Protein 3IS3 (pdb70)

Radius of gyration: 17.63 Å; Cα contacts (8 Å, |Δi|>4): 554; chains: 1; bounding box: 53×37×38 Å

Nearest P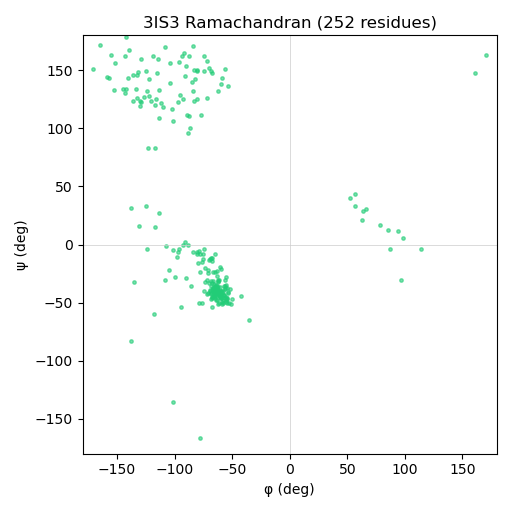DB structures (foldseek):
  3itd-assembly1_A  TM=9.989E-01  e=2.522E-56  Curvularia lunata
  4fj0-assembly2_D  TM=9.963E-01  e=4.352E-53  Curvularia lunata
  7yb2-assembly1_A-2  TM=9.869E-01  e=1.201E-48  Cercospora sp. JNU001
  8hfj-assembly1_C  TM=9.781E-01  e=2.365E-48  Cercospora sp. JNU001
  1g0o-assembly1_C  TM=9.715E-01  e=3.385E-37  Pyricularia grisea

InterPro domains:
  IPR002347 Short-chain dehydrogenase/reductase SDR [PF13561] (28-269)
  IPR002347 Short-chain dehydrogenase/reductase SDR [PR00080] (95-106)
  IPR002347 Short-chain dehydrogenase/reductase SDR [PR00080] (146-154)
  IPR002347 Short-chain dehydrogenase/reductase SDR [PR00080] (167-186)
  IPR002347 Short-chain dehydrogenase/reductase SDR [PR00081] (20-37)
  IPR002347 Short-chain dehydrogenase/reductase SDR [PR00081] (95-106)
  IPR002347 Short-chain dehydrogenase/reductase SDR [PR00081] (140-156)
  IPR002347 Short-chain dehydrogenase/reductase SDR [PR00081] (167-186)
  IPR002347 Short-chain dehydrogenase/reductase SDR [PR00081] (188-205)
  IPR002347 Short-chain dehydrogenase/reductase SDR [PR00081] (233-253)
  IPR020904 Short-chain dehydrogenase/reductase, conserved site [PS00061] (154-182)
  IPR036291 NAD(P)-binding domain superfamily [SSF51735] (17-268)
  IPR057326 Ketoreductase domain [SM00822] (19-204)

Secondary structure (DSSP, 8-state):
--TT--TT-EEEES-TTSHHHHHHHHHHHHTT-EEEEEESS-HHHHHHHHHHHHHTT--EEEEE--TTSHHHHHHHHHHHHHHHS---EEE----------GGG--HHHHHHHHIIIIIIHHHHHHHHHHHPPTT-EEEEE--TTTTT---TT-HHHHHHHHHHHHHHHHHHHHHGGGT-EEEEEEE-SB-STTHHHHGGGGSTTGGGS-HHHHHHHHHHHSTT-S-B-HHHHHHHHHHHTSGGGTT--S-EEEESTT--

B-factor: mean 24.85, std 8.03, range [9.09, 57.17]

Foldseek 3Di:
DDFQAQAPAAEEFEQCLFFQRLLLQLLNLLSHYEYAQEYEDDPVSSVVSQVSSVVSPHHYDYDYADLLDLVRLLVSLVVSCVVPVAHFYYEYPKFDFDFAAPVPDDPVNLCVGLSILAVSLLSNLVSCLVGHAQQGEYEYEAACLLPNAPFHRRVSNNVSRVNVLQSQLVSLVVSCVSLYFYEYEHEDFADTPCCLVCLLRRDVNSVVDHSVVSLQVLQVLAVVSGGHYSNQVSVVVSCCRGPNNSVVGSYYHYRRNHND

CATH classification: 3.40.50.720

Organism: Cochliobolus lunatus (NCBI:txid5503)

Solvent-accessible surface area: 12314 Å² total; per-residue (Å²): 172,102,96,28,72,4,79,62,95,3,0,0,0,0,17,0,44,120,26,37,1,24,19,0,0,8,22,0,2,104,33,13,0,92,0,0,0,1,10,76,118,45,69,160,58,0,78,127,13,5,66,89,0,113,93,82,72,16,64,5,51,21,18,111,3,54,9,84,84,24,88,58,0,44,129,2,0,70,89,0,43,87,94,28,57,62,0,13,3,0,0,0,24,9,20,20,50,8,49,25,76,137,161,94,47,71,142,132,47,92,86,95,0,45,27,21,0,11,125,1,0,65,43,0,4,71,1,0,64,140,42,5,45,117,37,3,14,1,2,0,17,1,10,19,7,22,141,70,82,104,15,106,121,2,65,17,28,22,37,0,4,18,29,0,10,54,49,0,124,85,27,8,135,92,7,28,101,37,134,1,6,0,1,0,1,2,13,12,46,20,9,30,135,74,19,66,114,30,5,50,67,59,42,115,120,4,112,89,78,65,32,119,80,29,43,114,71,31,12,117,60,8,95,124,117,114,14,24,110,21,67,39,2,0,77,36,0,3,96,0,6,2,147,79,0,82,241,42,46,5,118,50,47,46,35,25,42,47,45,106

Structure (mmCIF, N/CA/C/O backbone):
data_3IS3
#
_entry.id   3IS3
#
_cell.length_a   67.914
_cell.length_b   67.914
_cell.length_c   268.347
_cell.angle_alpha   90.00
_cell.angle_beta   90.00
_cell.angle_gamma   90.00
#
_symmetry.space_group_name_H-M   'I 41 2 2'
#
loop_
_entity.id
_entity.type
_entity.pdbx_description
1 polymer '17beta-hydroxysteroid dehydrogenase'
2 non-polymer 'CHLORIDE ION'
3 non-polymer DI(HYDROXYETHYL)ETHER
4 non-polymer GLYCEROL
5 water water
#
loop_
_atom_site.group_PDB
_atom_site.id
_atom_site.type_symbol
_atom_site.label_atom_id
_atom_site.label_alt_id
_atom_site.label_comp_id
_atom_site.label_asym_id
_atom_site.label_entity_id
_atom_site.label_seq_id
_atom_site.pdbx_PDB_ins_code
_atom_site.Cartn_x
_atom_site.Cartn_y
_atom_site.Cartn_z
_atom_site.occupancy
_atom_site.B_iso_or_equiv
_atom_site.auth_seq_id
_atom_site.auth_comp_id
_atom_site.auth_asym_id
_atom_site.auth_atom_id
_atom_site.pdbx_PDB_model_num
ATOM 1 N N A TYR A 1 11 ? -33.371 19.479 2.962 0.50 34.97 11 TYR A N 1
ATOM 2 N N B TYR A 1 11 ? -28.685 23.311 -4.764 0.50 40.27 11 TYR A N 1
ATOM 3 C CA A TYR A 1 11 ? -31.953 19.022 3.088 0.50 33.26 11 TYR A CA 1
ATOM 4 C CA B TYR A 1 11 ? -27.982 22.196 -4.052 0.50 38.00 11 TYR A CA 1
ATOM 5 C C A TYR A 1 11 ? -31.012 19.779 2.148 0.50 33.38 11 TYR A C 1
ATOM 6 C C B TYR A 1 11 ? -26.689 22.648 -3.389 0.50 37.50 11 TYR A C 1
ATOM 7 O O A TYR A 1 11 ? -31.248 19.843 0.937 0.50 34.01 11 TYR A O 1
ATOM 8 O O B TYR A 1 11 ? -25.751 23.094 -4.051 0.50 37.79 11 TYR A O 1
ATOM 25 N N A ILE A 1 12 ? -29.937 20.337 2.707 0.50 32.98 12 ILE A N 1
ATOM 26 N N B ILE A 1 12 ? -26.634 22.519 -2.071 0.50 36.02 12 ILE A N 1
ATOM 27 C CA A ILE A 1 12 ? -28.889 20.951 1.893 0.50 33.38 12 ILE A CA 1
ATOM 28 C CA B ILE A 1 12 ? -25.405 22.790 -1.345 0.50 35.37 12 ILE A CA 1
ATOM 29 C C A ILE A 1 12 ? -27.674 20.030 1.778 0.50 32.18 12 ILE A C 1
ATOM 30 C C B ILE A 1 12 ? -24.903 21.494 -0.728 0.50 33.38 12 ILE A C 1
ATOM 31 O O A ILE A 1 12 ? -27.041 19.673 2.780 0.50 31.62 12 ILE A O 1
ATOM 32 O O B ILE A 1 12 ? -25.544 20.957 0.178 0.50 33.00 12 ILE A O 1
ATOM 41 N N A PRO A 1 13 ? -27.323 19.639 0.546 0.50 32.48 13 PRO A N 1
ATOM 42 N N B PRO A 1 13 ? -23.756 20.975 -1.212 0.50 32.19 13 PRO A N 1
ATOM 43 C CA A PRO A 1 13 ? -26.231 18.674 0.390 0.50 31.85 13 PRO A CA 1
ATOM 44 C CA B PRO A 1 13 ? -23.372 19.662 -0.730 0.50 31.67 13 PRO A CA 1
ATOM 45 C C A PRO A 1 13 ? -24.897 19.171 0.971 0.50 31.07 13 PRO A C 1
ATOM 46 C C B PRO A 1 13 ? -22.871 19.716 0.700 0.50 31.39 13 PRO A C 1
ATOM 47 O O A PRO A 1 13 ? -24.554 20.346 0.825 0.50 31.43 13 PRO A O 1
ATOM 48 O O B PRO A 1 13 ? -22.374 20.748 1.162 0.50 32.28 13 PRO A O 1
ATOM 55 N N A GLY A 1 14 ? -24.166 18.282 1.640 0.50 29.72 14 GLY A N 1
ATOM 56 N N B GLY A 1 14 ? -23.053 18.604 1.398 0.50 30.93 14 GLY A N 1
ATOM 57 C CA A GLY A 1 14 ? -22.838 18.606 2.192 0.50 29.19 14 GLY A CA 1
ATOM 58 C CA B GLY A 1 14 ? -22.390 18.354 2.652 0.50 30.01 14 GLY A CA 1
ATOM 59 C C A GLY A 1 14 ? -22.871 19.142 3.614 0.50 29.10 14 GLY A C 1
ATOM 60 C C B GLY A 1 14 ? -22.835 19.059 3.916 0.50 29.53 14 GLY A C 1
ATOM 61 O O A GLY A 1 14 ? -21.860 19.143 4.334 0.50 29.01 14 GLY A O 1
ATOM 62 O O B GLY A 1 14 ? -22.041 19.099 4.873 0.50 29.49 14 GLY A O 1
ATOM 63 N N . ARG A 1 15 ? -24.057 19.594 3.980 1.00 30.67 15 ARG A N 1
ATOM 64 C CA . ARG A 1 15 ? -24.405 20.198 5.270 1.00 29.87 15 ARG A CA 1
ATOM 65 C C . ARG A 1 15 ? -24.719 19.145 6.318 1.00 29.14 15 ARG A C 1
ATOM 66 O O . ARG A 1 15 ? -24.927 17.961 6.008 1.00 28.52 15 ARG A O 1
ATOM 74 N N . LEU A 1 16 ? -24.649 19.567 7.571 1.00 27.74 16 LEU A N 1
ATOM 75 C CA . LEU A 1 16 ? -24.834 18.659 8.692 1.00 26.47 16 LEU A CA 1
ATOM 76 C C . LEU A 1 16 ? -25.935 19.207 9.576 1.00 27.29 16 LEU A C 1
ATOM 77 O O . LEU A 1 16 ? -25.908 19.025 10.791 1.00 26.77 16 LEU A O 1
ATOM 82 N N . ASP A 1 17 ? -26.921 19.868 8.976 1.00 28.00 17 ASP A N 1
ATOM 83 C CA . ASP A 1 17 ? -28.026 20.401 9.752 1.00 29.68 17 ASP A CA 1
ATOM 84 C C . ASP A 1 17 ? -28.788 19.285 10.431 1.00 29.24 17 ASP A C 1
ATOM 85 O O . ASP A 1 17 ? -29.072 18.231 9.829 1.00 29.92 17 ASP A O 1
ATOM 90 N N . GLY A 1 18 ? -29.041 19.479 11.715 1.00 29.87 18 GLY A N 1
ATOM 91 C CA . GLY A 1 18 ? -29.782 18.505 12.484 1.00 30.18 18 GLY A CA 1
ATOM 92 C C . GLY A 1 18 ? -28.880 17.438 13.059 1.00 29.40 18 GLY A C 1
ATOM 93 O O . GLY A 1 18 ? -29.347 16.591 13.820 1.00 31.35 18 GLY A O 1
ATOM 94 N N . LYS A 1 19 ? -27.590 17.485 12.733 1.00 27.57 19 LYS A N 1
ATOM 95 C CA . LYS A 1 19 ? -26.642 16.485 13.254 1.00 25.28 19 LYS A CA 1
ATOM 96 C C . LYS A 1 19 ? -25.905 16.980 14.497 1.00 25.04 19 LYS A C 1
ATOM 97 O O . LYS A 1 19 ? -25.816 18.186 14.747 1.00 25.51 19 LYS A O 1
ATOM 103 N N . VAL A 1 20 ? -25.410 16.033 15.281 1.00 23.26 20 VAL A N 1
ATOM 104 C CA . VAL A 1 20 ? -24.630 16.348 16.486 1.00 22.99 20 VAL A CA 1
ATOM 105 C C . VAL A 1 20 ? -23.276 15.684 16.341 1.00 21.86 20 VAL A C 1
ATOM 106 O O . VAL A 1 20 ? -23.194 14.475 16.032 1.00 21.78 20 VAL A O 1
ATOM 110 N N . ALA A 1 21 ? -22.205 16.468 16.514 1.00 21.43 21 ALA A N 1
ATOM 111 C CA . ALA A 1 21 ? -20.839 15.963 16.356 1.00 21.22 21 ALA A CA 1
ATOM 112 C C . ALA A 1 21 ? -20.031 16.161 17.622 1.00 20.70 21 ALA A C 1
ATOM 113 O O . ALA A 1 21 ? -20.183 17.168 18.313 1.00 22.68 21 ALA A O 1
ATOM 115 N N . LEU A 1 22 ? -19.183 15.180 17.912 1.00 20.20 22 LEU A N 1
ATOM 116 C CA . LEU A 1 22 ? -18.234 15.292 19.017 1.00 20.59 22 LEU A CA 1
ATOM 117 C C . LEU A 1 22 ? -16.832 15.337 18.404 1.00 20.08 22 LEU A C 1
ATOM 118 O O . LEU A 1 22 ? -16.494 14.502 17.542 1.00 20.33 22 LEU A O 1
ATOM 123 N N . VAL A 1 23 ? -16.011 16.282 18.851 1.00 19.78 23 VAL A N 1
ATOM 124 C CA . VAL A 1 23 ? -14.665 16.422 18.291 1.00 19.96 23 VAL A CA 1
ATOM 125 C C . VAL A 1 23 ? -13.657 16.470 19.442 1.00 20.20 23 VAL A C 1
ATOM 126 O O . VAL A 1 23 ? -13.748 17.312 20.330 1.00 20.10 23 VAL A O 1
ATOM 130 N N . THR A 1 24 ? -12.696 15.557 19.439 1.00 19.75 24 THR A N 1
ATOM 131 C CA . THR A 1 24 ? -11.671 15.554 20.494 1.00 19.83 24 THR A CA 1
ATOM 132 C C . THR A 1 24 ? -10.473 16.388 20.036 1.00 21.07 24 THR A C 1
ATOM 133 O O . THR A 1 24 ? -10.317 16.696 18.834 1.00 21.09 24 THR A O 1
ATOM 137 N N . GLY A 1 25 ? -9.607 16.743 20.980 1.00 20.13 25 GLY A N 1
ATOM 138 C CA . GLY A 1 25 ? -8.404 17.505 20.620 1.00 20.92 25 GLY A CA 1
ATOM 139 C C . GLY A 1 25 ? -8.721 18.890 20.115 1.00 22.41 25 GLY A C 1
ATOM 140 O O . GLY A 1 25 ? -7.919 19.487 19.379 1.00 22.73 25 GLY A O 1
ATOM 141 N N . SER A 1 26 ? -9.822 19.474 20.613 1.00 22.72 26 SER A N 1
ATOM 142 C CA . SER A 1 26 ? -10.275 20.795 20.173 1.00 25.75 26 SER A CA 1
ATOM 143 C C . SER A 1 26 ? -9.445 21.973 20.703 1.00 27.23 26 SER A C 1
ATOM 144 O O . SER A 1 26 ? -9.687 23.105 20.287 1.00 29.68 26 SER A O 1
ATOM 147 N N . GLY A 1 27 ? -8.461 21.697 21.564 1.00 28.35 27 GLY A N 1
ATOM 148 C CA . GLY A 1 27 ? -7.544 22.728 22.118 1.00 30.81 27 GLY A CA 1
ATOM 149 C C . GLY A 1 27 ? -6.233 22.937 21.348 1.00 32.14 27 GLY A C 1
ATOM 150 O O . GLY A 1 27 ? -5.407 23.780 21.718 1.00 33.29 27 GLY A O 1
ATOM 151 N N . ARG A 1 28 ? -6.039 22.181 20.270 1.00 32.50 28 ARG A N 1
ATOM 152 C CA . ARG A 1 28 ? -4.916 22.429 19.352 1.00 33.41 28 ARG A CA 1
ATOM 153 C C . ARG A 1 28 ? -5.491 22.766 17.977 1.00 32.62 28 ARG A C 1
ATOM 154 O O . ARG A 1 28 ? -6.658 22.498 17.714 1.00 30.34 28 ARG A O 1
ATOM 162 N N . GLY A 1 29 ? -4.649 23.376 17.140 1.00 32.22 29 GLY A N 1
ATOM 163 C CA . GLY A 1 29 ? -4.966 23.801 15.797 1.00 30.60 29 GLY A CA 1
ATOM 164 C C . GLY A 1 29 ? -5.919 22.941 14.978 1.00 27.02 29 GLY A C 1
ATOM 165 O O . GLY A 1 29 ? -6.976 23.429 14.614 1.00 27.27 29 GLY A O 1
ATOM 166 N N . ILE A 1 30 ? -5.551 21.712 14.649 1.00 25.70 30 ILE A N 1
ATOM 167 C CA . ILE A 1 30 ? -6.411 20.903 13.756 1.00 23.94 30 ILE A CA 1
ATOM 168 C C . ILE A 1 30 ? -7.780 20.628 14.370 1.00 22.27 30 ILE A C 1
ATOM 169 O O . ILE A 1 30 ? -8.806 20.881 13.738 1.00 22.22 30 ILE A O 1
ATOM 174 N N . GLY A 1 31 ? -7.804 20.136 15.606 1.00 21.49 31 GLY A N 1
ATOM 175 C CA . GLY A 1 31 ? -9.094 19.826 16.244 1.00 20.81 31 GLY A CA 1
ATOM 176 C C . GLY A 1 31 ? -9.983 21.059 16.355 1.00 21.05 31 GLY A C 1
ATOM 177 O O . GLY A 1 31 ? -11.184 20.980 16.090 1.00 21.81 31 GLY A O 1
ATOM 178 N N . ALA A 1 32 ? -9.407 22.203 16.728 1.00 21.12 32 ALA A N 1
ATOM 179 C CA . ALA A 1 32 ? -10.190 23.421 16.825 1.00 21.78 32 ALA A CA 1
ATOM 180 C C . ALA A 1 32 ? -10.839 23.762 15.466 1.00 22.41 32 ALA A C 1
ATOM 181 O O . ALA A 1 32 ? -12.021 24.101 15.391 1.00 22.78 32 ALA A O 1
ATOM 183 N N . ALA A 1 33 ? -10.047 23.680 14.393 1.00 22.20 33 ALA A N 1
ATOM 184 C CA . ALA A 1 33 ? -10.552 23.957 13.049 1.00 23.10 33 ALA A CA 1
ATOM 185 C C . ALA A 1 33 ? -11.653 22.957 12.627 1.00 21.70 33 ALA A C 1
ATOM 186 O O . ALA A 1 33 ? -12.645 23.344 12.012 1.00 21.72 33 ALA A O 1
ATOM 188 N N . VAL A 1 34 ? -11.501 21.691 12.987 1.00 20.94 34 VAL A N 1
ATOM 189 C CA . VAL A 1 34 ? -12.514 20.671 12.685 1.00 20.50 34 VAL A CA 1
ATOM 190 C C . VAL A 1 34 ? -13.811 20.986 13.428 1.00 21.58 34 VAL A C 1
ATOM 191 O O . VAL A 1 34 ? -14.879 20.982 12.831 1.00 21.78 34 VAL A O 1
ATOM 195 N N . ALA A 1 35 ? -13.708 21.315 14.722 1.00 22.15 35 ALA A N 1
ATOM 196 C CA . ALA A 1 35 ? -14.902 21.673 15.511 1.00 22.28 35 ALA A CA 1
ATOM 197 C C . ALA A 1 35 ? -15.663 22.853 14.939 1.00 23.27 35 ALA A C 1
ATOM 198 O O . ALA A 1 35 ? -16.889 22.788 14.779 1.00 23.17 35 ALA A O 1
ATOM 200 N N . VAL A 1 36 ? -14.952 23.941 14.648 1.00 22.84 36 VAL A N 1
ATOM 201 C CA . VAL A 1 36 ? -15.578 25.119 14.078 1.00 24.07 36 VAL A CA 1
ATOM 202 C C . VAL A 1 36 ? -16.206 24.778 12.724 1.00 24.13 36 VAL A C 1
ATOM 203 O O . VAL A 1 36 ? -17.332 25.183 12.422 1.00 24.76 36 VAL A O 1
ATOM 207 N N . HIS A 1 37 ? -15.484 24.018 11.913 1.00 24.02 37 HIS A N 1
ATOM 208 C CA . HIS A 1 37 ? -15.985 23.718 10.566 1.00 23.91 37 HIS A CA 1
ATOM 209 C C . HIS A 1 37 ? -17.263 22.866 10.610 1.00 22.18 37 HIS A C 1
ATOM 210 O O . HIS A 1 37 ? -18.190 23.118 9.836 1.00 22.95 37 HIS A O 1
ATOM 217 N N . LEU A 1 38 ? -17.323 21.885 11.504 1.00 21.54 38 LEU A N 1
ATOM 218 C CA . LEU A 1 38 ? -18.552 21.087 11.609 1.00 22.15 38 LEU A CA 1
ATOM 219 C C . LEU A 1 38 ? -19.712 21.960 12.076 1.00 22.78 38 LEU A C 1
ATOM 220 O O . LEU A 1 38 ? -20.856 21.815 11.597 1.00 23.37 38 LEU A O 1
ATOM 225 N N . GLY A 1 39 ? -19.440 22.908 12.977 1.00 22.46 39 GLY A N 1
ATOM 226 C CA . GLY A 1 39 ? -20.455 23.909 13.345 1.00 23.67 39 GLY A CA 1
ATOM 227 C C . GLY A 1 39 ? -20.910 24.750 12.161 1.00 24.51 39 GLY A C 1
ATOM 228 O O . GLY A 1 39 ? -22.111 25.028 12.002 1.00 26.24 39 GLY A O 1
ATOM 229 N N . ARG A 1 40 ? -19.952 25.173 11.336 1.00 24.79 40 ARG A N 1
ATOM 230 C CA . ARG A 1 40 ? -20.247 26.029 10.188 1.00 26.67 40 ARG A CA 1
ATOM 231 C C . ARG A 1 40 ? -21.150 25.266 9.214 1.00 26.63 40 ARG A C 1
ATOM 232 O O . ARG A 1 40 ? -22.028 25.866 8.576 1.00 27.80 40 ARG A O 1
ATOM 240 N N . LEU A 1 41 ? -20.921 23.956 9.117 1.00 25.96 41 LEU A N 1
ATOM 241 C CA . LEU A 1 41 ? -21.725 23.067 8.270 1.00 25.84 41 LEU A CA 1
ATOM 242 C C . LEU A 1 41 ? -23.088 22.749 8.857 1.00 26.99 41 LEU A C 1
ATOM 243 O O . LEU A 1 41 ? -23.903 22.105 8.199 1.00 28.38 41 LEU A O 1
ATOM 248 N N . GLY A 1 42 ? -23.336 23.157 10.096 1.00 26.65 42 GLY A N 1
ATOM 249 C CA . GLY A 1 42 ? -24.659 23.030 10.677 1.00 27.15 42 GLY A CA 1
ATOM 250 C C . GLY A 1 42 ? -24.800 22.071 11.835 1.00 25.35 42 GLY A C 1
ATOM 251 O O . GLY A 1 42 ? -25.884 21.976 12.413 1.00 27.74 42 GLY A O 1
ATOM 252 N N . ALA A 1 43 ? -23.734 21.365 12.186 1.00 23.65 43 ALA A N 1
ATOM 253 C CA . ALA A 1 43 ? -23.806 20.473 13.319 1.00 23.02 43 ALA A CA 1
ATOM 254 C C . ALA A 1 43 ? -23.795 21.225 14.652 1.00 24.34 43 ALA A C 1
ATOM 255 O O . ALA A 1 43 ? -23.210 22.319 14.753 1.00 25.52 43 ALA A O 1
ATOM 257 N N . LYS A 1 44 ? -24.462 20.663 15.657 1.00 24.24 44 LYS A N 1
ATOM 258 C CA . LYS A 1 44 ? -24.209 21.068 17.046 1.00 24.88 44 LYS A CA 1
ATOM 259 C C . LYS A 1 44 ? -22.972 20.281 17.474 1.00 23.55 44 LYS A C 1
ATOM 260 O O . LYS A 1 44 ? -22.791 19.136 17.076 1.00 24.03 44 LYS A O 1
ATOM 266 N N . VAL A 1 45 ? -22.094 20.910 18.255 1.00 22.71 45 VAL A N 1
ATOM 267 C CA . VAL A 1 45 ? -20.765 20.359 18.488 1.00 22.04 45 VAL A CA 1
ATOM 268 C C . VAL A 1 45 ? -20.438 20.218 19.978 1.00 21.71 45 VAL A C 1
ATOM 269 O O . VAL A 1 45 ? -20.513 21.178 20.725 1.00 23.23 45 VAL A O 1
ATOM 273 N N . VAL A 1 46 ? -20.035 19.018 20.374 1.00 21.61 46 VAL A N 1
ATOM 274 C CA . VAL A 1 46 ? -19.352 18.797 21.648 1.00 21.94 46 VAL A CA 1
ATOM 275 C C . VAL A 1 46 ? -17.858 19.015 21.417 1.00 21.62 46 VAL A C 1
ATOM 276 O O . VAL A 1 46 ? -17.194 18.237 20.712 1.00 21.53 46 VAL A O 1
ATOM 280 N N . VAL A 1 47 ? -17.356 20.098 21.993 1.00 22.32 47 VAL A N 1
ATOM 281 C CA . VAL A 1 47 ? -15.961 20.487 21.868 1.00 21.85 47 VAL A CA 1
ATOM 282 C C . VAL A 1 47 ? -15.239 19.784 22.998 1.00 21.11 47 VAL A C 1
ATOM 283 O O . VAL A 1 47 ? -15.280 20.248 24.158 1.00 22.31 47 VAL A O 1
ATOM 287 N N . ASN A 1 48 ? -14.654 18.622 22.680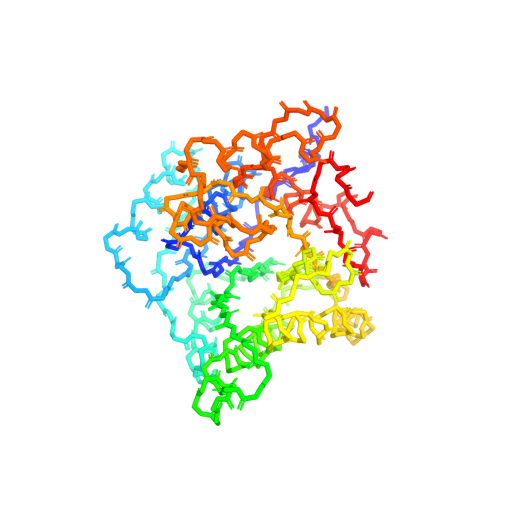 1.00 20.21 48 ASN A N 1
ATOM 288 C CA . ASN A 1 48 ? -13.888 17.922 23.688 1.00 20.34 48 ASN A CA 1
ATOM 289 C C . ASN A 1 48 ? -12.424 18.367 23.612 1.00 21.01 48 ASN A C 1
ATOM 290 O O . ASN A 1 48 ? -11.891 18.625 22.533 1.00 21.13 48 ASN A O 1
ATOM 295 N N . TYR A 1 49 ? -11.778 18.441 24.766 1.00 21.00 49 TYR A N 1
ATOM 296 C CA . TYR A 1 49 ? -10.423 18.996 24.869 1.00 20.61 49 TYR A CA 1
ATOM 297 C C . TYR A 1 49 ? -9.755 18.401 26.096 1.00 21.17 49 TYR A C 1
ATOM 298 O O . TYR A 1 49 ? -10.414 17.864 26.994 1.00 21.82 49 TYR A O 1
ATOM 307 N N . ALA A 1 50 ? -8.436 18.516 26.136 1.00 21.86 50 ALA A N 1
ATOM 308 C CA . ALA A 1 50 ? -7.613 17.876 27.154 1.00 22.14 50 ALA A CA 1
ATOM 309 C C . ALA A 1 50 ? -7.177 18.780 28.296 1.00 23.02 50 ALA A C 1
ATOM 310 O O . ALA A 1 50 ? -6.929 18.304 29.404 1.00 23.67 50 ALA A O 1
ATOM 312 N N . ASN A 1 51 ? -7.050 20.089 28.050 1.00 23.05 51 ASN A N 1
ATOM 313 C CA . ASN A 1 51 ? -6.349 20.945 28.991 1.00 25.72 51 ASN A CA 1
ATOM 314 C C . ASN A 1 51 ? -7.040 22.288 29.238 1.00 26.17 51 ASN A C 1
ATOM 315 O O . ASN A 1 51 ? -7.767 22.433 30.230 1.00 26.20 51 ASN A O 1
ATOM 320 N N . SER A 1 52 ? -6.832 23.295 28.376 1.00 25.47 52 SER A N 1
ATOM 321 C CA . SER A 1 52 ? -7.318 24.628 28.674 1.00 26.94 52 SER A CA 1
ATOM 322 C C . SER A 1 52 ? -8.803 24.812 28.465 1.00 25.84 52 SER A C 1
ATOM 323 O O . SER A 1 52 ? -9.278 24.783 27.335 1.00 26.21 52 SER A O 1
ATOM 326 N N . THR A 1 53 ? -9.527 25.003 29.554 1.00 26.06 53 THR A N 1
ATOM 327 C CA . THR A 1 53 ? -10.958 25.303 29.482 1.00 25.80 53 THR A CA 1
ATOM 328 C C . THR A 1 53 ? -11.239 26.659 28.787 1.00 27.48 53 THR A C 1
ATOM 329 O O . THR A 1 53 ? -12.144 26.729 27.941 1.00 28.22 53 THR A O 1
ATOM 333 N N . LYS A 1 54 ? -10.477 27.703 29.120 1.00 29.17 54 LYS A N 1
ATOM 334 C CA . LYS A 1 54 ? -10.629 28.985 28.425 1.00 30.18 54 LYS A CA 1
ATOM 335 C C . LYS A 1 54 ? -10.482 28.849 26.900 1.00 30.38 54 LYS A C 1
ATOM 336 O O . LYS A 1 54 ? -11.289 29.403 26.147 1.00 30.87 54 LYS A O 1
ATOM 342 N N . ASP A 1 55 ? -9.472 28.109 26.450 1.00 29.42 55 ASP A N 1
ATOM 343 C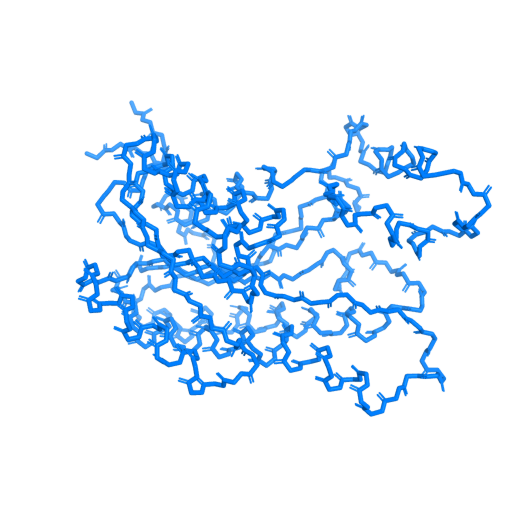 CA . ASP A 1 55 ? -9.301 27.860 25.013 1.00 28.80 55 ASP A CA 1
ATOM 344 C C . ASP A 1 55 ? -10.476 27.146 24.403 1.00 28.36 55 ASP A C 1
ATOM 345 O O . ASP A 1 55 ? -10.934 27.518 23.303 1.00 28.58 55 ASP A O 1
ATOM 350 N N . ALA A 1 56 ? -10.957 26.102 25.075 1.00 26.27 56 ALA A N 1
ATOM 351 C CA . ALA A 1 56 ? -12.095 25.356 24.536 1.00 25.10 56 ALA A CA 1
ATOM 352 C C . ALA A 1 56 ? -13.351 26.203 24.458 1.00 26.15 56 ALA A C 1
ATOM 353 O O . ALA A 1 56 ? -14.148 26.050 23.530 1.00 26.11 56 ALA A O 1
ATOM 355 N N . GLU A 1 57 ? -13.534 27.101 25.419 1.00 27.31 57 GLU A N 1
ATOM 356 C CA . GLU A 1 57 ? -14.712 27.933 25.416 1.00 27.93 57 GLU A CA 1
ATOM 357 C C . GLU A 1 57 ? -14.645 28.977 24.281 1.00 29.13 57 GLU A C 1
ATOM 358 O O . GLU A 1 57 ? -15.682 29.471 23.829 1.00 28.71 57 GLU A O 1
ATOM 364 N N . LYS A 1 58 ? -13.435 29.326 23.839 1.00 28.92 58 LYS A N 1
ATOM 365 C CA . LYS A 1 58 ? -13.282 30.232 22.684 1.00 31.17 58 LYS A CA 1
ATOM 366 C C . LYS A 1 58 ? -13.797 29.503 21.435 1.00 28.41 58 LYS A C 1
ATOM 367 O O . LYS A 1 58 ? -14.441 30.132 20.587 1.00 29.15 58 LYS A O 1
ATOM 373 N N . VAL A 1 59 ? -13.544 28.200 21.338 1.00 26.49 59 VAL A N 1
ATOM 374 C CA . VAL A 1 59 ? -14.025 27.416 20.207 1.00 25.68 59 VAL A CA 1
ATOM 375 C C . VAL A 1 59 ? -15.563 27.340 20.275 1.00 25.90 59 VAL A C 1
ATOM 376 O O . VAL A 1 59 ? -16.243 27.552 19.271 1.00 25.57 59 VAL A O 1
ATOM 380 N N . VAL A 1 60 ? -16.111 27.067 21.459 1.00 26.14 60 VAL A N 1
ATOM 381 C CA . VAL A 1 60 ? -17.569 27.062 21.657 1.00 26.59 60 VAL A CA 1
ATOM 382 C C . VAL A 1 60 ? -18.168 28.375 21.203 1.00 28.23 60 VAL A C 1
ATOM 383 O O . VAL A 1 60 ? -19.192 28.407 20.513 1.00 28.19 60 VAL A O 1
ATOM 387 N N . SER A 1 61 ? -17.549 29.477 21.619 1.00 29.12 61 SER A N 1
ATOM 388 C CA . SER A 1 61 ? -18.064 30.803 21.311 1.00 31.59 61 SER A CA 1
ATOM 389 C C . SER A 1 61 ? -18.055 31.043 19.808 1.00 31.40 61 SER A C 1
ATOM 390 O O . SER A 1 61 ? -18.984 31.654 19.267 1.00 33.02 61 SER A O 1
ATOM 393 N N . GLU A 1 62 ? -17.026 30.546 19.140 1.00 31.05 62 GLU A N 1
ATOM 394 C CA . GLU A 1 62 ? -16.905 30.749 17.706 1.00 32.26 62 GLU A CA 1
ATOM 395 C C . GLU A 1 62 ? -18.015 29.995 16.960 1.00 31.13 62 GLU A C 1
ATOM 396 O O . GLU A 1 62 ? -18.616 30.525 16.008 1.00 32.01 62 GLU A O 1
ATOM 402 N N . ILE A 1 63 ? -18.323 28.793 17.430 1.00 28.67 63 ILE A N 1
ATOM 403 C CA . ILE A 1 63 ? -19.387 27.976 16.839 1.00 27.84 63 ILE A CA 1
ATOM 404 C C . ILE A 1 63 ? -20.744 28.645 17.076 1.00 29.54 63 ILE A C 1
ATOM 405 O O . ILE A 1 63 ? -21.574 28.727 16.163 1.00 30.05 63 ILE A O 1
ATOM 410 N N . LYS A 1 64 ? -20.972 29.171 18.279 1.00 28.90 64 LYS A N 1
ATOM 411 C CA . LYS A 1 64 ? -22.230 29.859 18.543 1.00 30.76 64 LYS A CA 1
ATOM 412 C C . LYS A 1 64 ? -22.375 31.078 17.655 1.00 31.85 64 LYS A C 1
ATOM 413 O O . LYS A 1 64 ? -23.477 31.368 17.150 1.00 32.83 64 LYS A O 1
ATOM 419 N N . ALA A 1 65 ? -21.273 31.795 17.456 1.00 33.40 65 ALA A N 1
ATOM 420 C CA . ALA A 1 65 ? -21.297 33.024 16.658 1.00 35.94 65 ALA A CA 1
ATOM 421 C C . ALA A 1 65 ? -21.689 32.732 15.212 1.00 36.82 65 ALA A C 1
ATOM 422 O O . ALA A 1 65 ? -22.278 33.605 14.548 1.00 38.61 65 ALA A O 1
ATOM 424 N N . LEU A 1 66 ? -21.401 31.516 14.767 1.00 36.65 66 LEU A N 1
ATOM 425 C CA . LEU A 1 66 ? -21.738 31.022 13.440 1.00 37.61 66 LEU A CA 1
ATOM 426 C C . LEU A 1 66 ? -23.194 30.570 13.337 1.00 38.09 66 LEU A C 1
ATOM 427 O O . LEU A 1 66 ? -23.639 30.216 12.245 1.00 39.51 66 LEU A O 1
ATOM 432 N N . GLY A 1 67 ? -23.922 30.552 14.450 1.00 37.19 67 GLY A N 1
ATOM 433 C CA . GLY A 1 67 ? -25.310 30.118 14.447 1.00 37.14 67 GLY A CA 1
ATOM 434 C C . GLY A 1 67 ? -25.617 28.688 14.863 1.00 36.39 67 GLY A C 1
ATOM 435 O O . GLY A 1 67 ? -26.777 28.277 14.768 1.00 36.67 67 GLY A O 1
ATOM 436 N N . SER A 1 68 ? -24.602 27.944 15.322 1.00 33.32 68 SER A N 1
ATOM 437 C CA . SER A 1 68 ? -24.746 26.545 15.791 1.00 33.97 68 SER A CA 1
ATOM 438 C C . SER A 1 68 ? -24.437 26.366 17.274 1.00 33.90 68 SER A C 1
ATOM 439 O O . SER A 1 68 ? -23.530 27.026 17.820 1.00 35.83 68 SER A O 1
ATOM 442 N N . ASP A 1 69 ? -25.122 25.433 17.927 1.00 31.56 69 ASP A N 1
ATOM 443 C CA . ASP A 1 69 ? -24.917 25.264 19.361 1.00 30.57 69 ASP A CA 1
ATOM 444 C C . ASP A 1 69 ? -23.657 24.435 19.634 1.00 27.92 69 ASP A C 1
ATOM 445 O O . ASP A 1 69 ? -23.272 23.563 18.834 1.00 26.47 69 ASP A O 1
ATOM 450 N N . ALA A 1 70 ? -22.995 24.703 20.762 1.00 27.26 70 ALA A N 1
ATOM 451 C CA . ALA A 1 70 ? -21.824 23.921 21.150 1.00 25.44 70 ALA A CA 1
ATOM 452 C C . ALA A 1 70 ? -21.694 23.913 22.667 1.00 25.69 70 ALA A C 1
ATOM 453 O O . ALA A 1 70 ? -22.168 24.824 23.350 1.00 26.73 70 ALA A O 1
ATOM 455 N N . ILE A 1 71 ? -21.022 22.887 23.165 1.00 25.50 71 ILE A N 1
ATOM 456 C CA . ILE A 1 71 ? -20.670 22.801 24.585 1.00 25.85 71 ILE A CA 1
ATOM 457 C C . ILE A 1 71 ? -19.259 22.231 24.714 1.00 24.71 71 ILE A C 1
ATOM 458 O O . ILE A 1 71 ? -18.859 21.353 23.950 1.00 24.15 71 ILE A O 1
ATOM 463 N N . ALA A 1 72 ? -18.501 22.731 25.683 1.00 25.94 72 ALA A N 1
ATOM 464 C CA . ALA A 1 72 ? -17.191 22.182 25.985 1.00 25.23 72 ALA A CA 1
ATOM 465 C C . ALA A 1 72 ? -17.307 21.115 27.072 1.00 24.57 72 ALA A C 1
ATOM 466 O O . ALA A 1 72 ? -17.853 21.369 28.168 1.00 26.08 72 ALA A O 1
ATOM 468 N N . ILE A 1 73 ? -16.797 19.934 26.772 1.00 23.43 73 ILE A N 1
ATOM 469 C CA . ILE A 1 73 ? -16.730 18.848 27.759 1.00 23.87 73 ILE A CA 1
ATOM 470 C C . ILE A 1 73 ? -15.320 18.286 27.759 1.00 21.69 73 ILE A C 1
ATOM 471 O O . ILE A 1 73 ? -14.850 17.802 26.739 1.00 21.72 73 ILE A O 1
ATOM 476 N N . LYS A 1 74 ? -14.654 18.372 28.904 1.00 23.17 74 LYS A N 1
ATOM 477 C CA . LYS A 1 74 ? -13.277 17.945 29.034 1.00 22.08 74 LYS A CA 1
ATOM 478 C C . LYS A 1 74 ? -13.181 16.420 29.205 1.00 23.26 74 LYS A C 1
ATOM 479 O O . LYS A 1 74 ? -14.082 15.775 29.785 1.00 25.30 74 LYS A O 1
ATOM 485 N N . ALA A 1 75 ? -12.082 15.844 28.730 1.00 21.69 75 ALA A N 1
ATOM 486 C CA . ALA A 1 75 ? -11.774 14.447 29.084 1.00 21.54 75 ALA A CA 1
ATOM 487 C C . ALA A 1 75 ? -10.311 14.168 28.907 1.00 21.51 75 ALA A C 1
ATOM 488 O O . ALA A 1 75 ? -9.687 14.685 27.965 1.00 22.17 75 ALA A O 1
ATOM 490 N N . ASP A 1 76 ? -9.766 13.339 29.805 1.00 21.09 76 ASP A N 1
ATOM 491 C CA . ASP A 1 76 ? -8.452 12.726 29.626 1.00 20.97 76 ASP A CA 1
ATOM 492 C C . ASP A 1 76 ? -8.680 11.454 28.821 1.00 20.46 76 ASP A C 1
ATOM 493 O O . ASP A 1 76 ? -9.117 10.427 29.367 1.00 20.23 76 ASP A O 1
ATOM 498 N N . ILE A 1 77 ? -8.400 11.546 27.525 1.00 19.88 77 ILE A N 1
ATOM 499 C CA . ILE A 1 77 ? -8.659 10.439 26.586 1.00 21.00 77 ILE A CA 1
ATOM 500 C C . ILE A 1 77 ? -7.753 9.211 26.853 1.00 20.45 77 ILE A C 1
ATOM 501 O O . ILE A 1 77 ? -8.031 8.078 26.404 1.00 21.53 77 ILE A O 1
ATOM 506 N N . ARG A 1 78 ? -6.694 9.390 27.648 1.00 20.72 78 ARG A N 1
ATOM 507 C CA . ARG A 1 78 ? -5.958 8.229 28.153 1.00 20.43 78 ARG A CA 1
ATOM 508 C C . ARG A 1 78 ? -6.737 7.363 29.125 1.00 21.21 78 ARG A C 1
ATOM 509 O O . ARG A 1 78 ? -6.378 6.205 29.326 1.00 22.73 78 ARG A O 1
ATOM 517 N N . GLN A 1 79 ? -7.751 7.925 29.787 1.00 19.84 79 GLN A N 1
ATOM 518 C CA . GLN A 1 79 ? -8.526 7.192 30.772 1.00 19.78 79 GLN A CA 1
ATOM 519 C C . GLN A 1 79 ? -9.844 6.755 30.152 1.00 19.89 79 GLN A C 1
ATOM 520 O O . GLN A 1 79 ? -10.763 7.568 29.927 1.00 20.37 79 GLN A O 1
ATOM 526 N N . VAL A 1 80 ? -9.951 5.460 29.852 1.00 19.56 80 VAL A N 1
ATOM 527 C CA . VAL A 1 80 ? -11.180 4.955 29.214 1.00 20.17 80 VAL A CA 1
ATOM 528 C C . VAL A 1 80 ? -12.481 5.316 29.975 1.00 20.85 80 VAL A C 1
ATOM 529 O O . VAL A 1 80 ? -13.462 5.681 29.343 1.00 21.45 80 VAL A O 1
ATOM 533 N N . PRO A 1 81 ? -12.507 5.249 31.332 1.00 21.37 81 PRO A N 1
ATOM 534 C CA . PRO A 1 81 ? -13.729 5.691 32.043 1.00 21.49 81 PRO A CA 1
ATOM 535 C C . PRO A 1 81 ? -14.140 7.138 31.718 1.00 21.00 81 PRO A C 1
ATOM 536 O O . PRO A 1 81 ? -15.351 7.485 31.758 1.00 21.47 81 PRO A O 1
ATOM 540 N N . GLU A 1 82 ? -13.156 7.990 31.427 1.00 20.81 82 GLU A N 1
ATOM 541 C CA . GLU A 1 82 ? -13.458 9.369 31.022 1.00 20.81 82 GLU A CA 1
ATOM 542 C C . GLU A 1 82 ? -14.004 9.468 29.606 1.00 20.09 82 GLU A C 1
ATOM 543 O O . GLU A 1 82 ? -14.847 10.340 29.340 1.00 21.10 82 GLU A O 1
ATOM 549 N N . ILE A 1 83 ? -13.568 8.568 28.709 1.00 19.66 83 ILE A N 1
ATOM 550 C CA . ILE A 1 83 ? -14.153 8.523 27.371 1.00 19.40 83 ILE A CA 1
ATOM 551 C C . ILE A 1 83 ? -15.624 8.088 27.474 1.00 19.93 83 ILE A C 1
ATOM 552 O O . ILE A 1 83 ? -16.505 8.708 26.865 1.00 20.37 83 ILE A O 1
ATOM 557 N N . VAL A 1 84 ? -15.888 7.063 28.288 1.00 20.24 84 VAL A N 1
ATOM 558 C CA . VAL A 1 84 ? -17.270 6.641 28.550 1.00 20.50 84 VAL A CA 1
ATOM 559 C C . VAL A 1 84 ? -18.125 7.819 29.047 1.00 21.58 84 VAL A C 1
ATOM 560 O O . VAL A 1 84 ? -19.226 8.093 28.528 1.00 22.50 84 VAL A O 1
ATOM 564 N N . LYS A 1 85 ? -17.632 8.530 30.061 1.00 21.68 85 LYS A N 1
ATOM 565 C CA . LYS A 1 85 ? -18.395 9.660 30.595 1.00 22.64 85 LYS A CA 1
ATOM 566 C C . LYS A 1 85 ? -18.594 10.794 29.585 1.00 21.69 85 LYS A C 1
ATOM 567 O O . LYS A 1 85 ? -19.676 11.393 29.524 1.00 22.38 85 LYS A O 1
ATOM 573 N N . LEU A 1 86 ? -17.559 11.093 28.808 1.00 21.55 86 LEU A N 1
ATOM 574 C CA . LEU A 1 86 ? -17.652 12.105 27.755 1.00 21.30 86 LEU A CA 1
ATOM 575 C C . LEU A 1 86 ? -18.796 11.786 26.796 1.00 21.66 86 LEU A C 1
ATOM 576 O O . LEU A 1 86 ? -19.619 12.653 26.498 1.00 22.18 86 LEU A O 1
ATOM 581 N N . PHE A 1 87 ? -18.845 10.548 26.321 1.00 21.23 87 PHE A N 1
ATOM 582 C CA . PHE A 1 87 ? -19.901 10.188 25.390 1.00 20.83 87 PHE A CA 1
ATOM 583 C C . PHE A 1 87 ? -21.280 10.142 26.024 1.00 21.66 87 PHE A C 1
ATOM 584 O O . PHE A 1 87 ? -22.244 10.605 25.421 1.00 22.52 87 PHE A O 1
ATOM 592 N N . ASP A 1 88 ? -21.379 9.630 27.251 1.00 21.64 88 ASP A N 1
ATOM 593 C CA . ASP A 1 88 ? -22.647 9.683 27.985 1.00 23.02 88 ASP A CA 1
ATOM 594 C C . ASP A 1 88 ? -23.154 11.119 28.113 1.00 24.05 88 ASP A C 1
ATOM 595 O O . ASP A 1 88 ? -24.357 11.404 27.951 1.00 24.97 88 ASP A O 1
ATOM 600 N N . GLN A 1 89 ? -22.255 12.025 28.484 1.00 23.82 89 GLN A N 1
ATOM 601 C CA . GLN A 1 89 ? -22.626 13.427 28.690 1.00 25.11 89 GLN A CA 1
ATOM 602 C C . GLN A 1 89 ? -23.001 14.132 27.391 1.00 24.70 89 GLN A C 1
ATOM 603 O O . GLN A 1 89 ? -23.919 14.965 27.381 1.00 24.91 89 GLN A O 1
ATOM 609 N N . ALA A 1 90 ? -22.318 13.786 26.305 1.00 24.06 90 ALA A N 1
ATOM 610 C CA . ALA A 1 90 ? -22.652 14.319 24.992 1.00 23.45 90 ALA A CA 1
ATOM 611 C C . ALA A 1 90 ? -24.088 13.977 24.616 1.00 24.69 90 ALA A C 1
ATOM 612 O O . ALA A 1 90 ? -24.856 14.857 24.229 1.00 25.08 90 ALA A O 1
ATOM 614 N N . VAL A 1 91 ? -24.435 12.695 24.738 1.00 24.84 91 VAL A N 1
ATOM 615 C CA . VAL A 1 91 ? -25.791 12.219 24.416 1.00 25.26 91 VAL A CA 1
ATOM 616 C C . VAL A 1 91 ? -26.831 12.809 25.381 1.00 26.96 91 VAL A C 1
ATOM 617 O O . VAL A 1 91 ? -27.950 13.190 24.971 1.00 28.29 91 VAL A O 1
ATOM 621 N N . ALA A 1 92 ? -26.476 12.925 26.659 1.00 26.97 92 ALA A N 1
ATOM 622 C CA . ALA A 1 92 ? -27.427 13.510 27.610 1.00 27.89 92 ALA A CA 1
ATOM 623 C C . ALA A 1 92 ? -27.715 14.981 27.313 1.00 28.55 92 ALA A C 1
ATOM 624 O O . ALA A 1 92 ? -28.855 15.435 27.507 1.00 31.01 92 ALA A O 1
ATOM 626 N N . HIS A 1 93 ? -26.707 15.708 26.822 1.00 28.17 93 HIS A N 1
ATOM 627 C CA . HIS A 1 93 ? -26.870 17.146 26.598 1.00 27.82 93 HIS A CA 1
ATOM 628 C C . HIS A 1 93 ? -27.640 17.440 25.309 1.00 27.84 93 HIS A C 1
ATOM 629 O O . HIS A 1 93 ? -28.594 18.222 25.318 1.00 29.07 93 HIS A O 1
ATOM 636 N N . PHE A 1 94 ? -27.206 16.819 24.202 1.00 26.55 94 PHE A N 1
ATOM 637 C CA . PHE A 1 94 ? -27.836 17.088 22.899 1.00 27.31 94 PHE A CA 1
ATOM 638 C C . PHE A 1 94 ? -28.902 16.086 22.468 1.00 28.32 94 PHE A C 1
ATOM 639 O O . PHE A 1 94 ? -29.556 16.313 21.450 1.00 30.30 94 PHE A O 1
ATOM 647 N N . GLY A 1 95 ? -29.083 15.003 23.226 1.00 27.87 95 GLY A N 1
ATOM 648 C CA . GLY A 1 95 ? -30.135 14.012 22.947 1.00 28.51 95 GLY A CA 1
ATOM 649 C C . GLY A 1 95 ? -29.663 12.799 22.150 1.00 28.05 95 GLY A C 1
ATOM 650 O O . GLY A 1 95 ? -30.188 11.698 22.296 1.00 27.69 95 GLY A O 1
ATOM 651 N N . HIS A 1 96 ? -28.667 13.005 21.293 1.00 25.89 96 HIS A N 1
ATOM 652 C CA . HIS A 1 96 ? -28.131 11.953 20.438 1.00 25.86 96 HIS A CA 1
ATOM 653 C C . HIS A 1 96 ? -26.789 12.431 19.894 1.00 24.34 96 HIS A C 1
ATOM 654 O O . HIS A 1 96 ? -26.421 13.600 20.063 1.00 24.93 96 HIS A O 1
ATOM 661 N N . LEU A 1 97 ? -26.073 11.526 19.238 1.00 23.99 97 LEU A N 1
ATOM 662 C CA . LEU A 1 97 ? -24.785 11.834 18.655 1.00 22.99 97 LEU A CA 1
ATOM 663 C C . LEU A 1 97 ? -24.668 11.081 17.347 1.00 22.91 97 LEU A C 1
ATOM 664 O O . LEU A 1 97 ? -24.928 9.866 17.301 1.00 22.72 97 LEU A O 1
ATOM 669 N N . ASP A 1 98 ? -24.286 11.802 16.295 1.00 22.10 98 ASP A N 1
ATOM 670 C CA . ASP A 1 98 ? -24.176 11.230 14.941 1.00 21.43 98 ASP A CA 1
ATOM 671 C C . ASP A 1 98 ? -22.748 11.052 14.459 1.00 20.93 98 ASP A C 1
ATOM 672 O O . ASP A 1 98 ? -22.473 10.156 13.667 1.00 20.96 98 ASP A O 1
ATOM 677 N N . ILE A 1 99 ? -21.862 11.930 14.920 1.00 19.72 99 ILE A N 1
ATOM 678 C CA . ILE A 1 99 ? -20.501 12.047 14.380 1.00 19.28 99 ILE A CA 1
ATOM 679 C C . ILE A 1 99 ? -19.499 12.109 15.517 1.00 19.20 99 ILE A C 1
ATOM 680 O O . ILE A 1 99 ? -19.700 12.831 16.476 1.00 19.42 99 ILE A O 1
ATOM 685 N N . ALA A 1 100 ? -18.427 11.341 15.422 1.00 18.95 100 ALA A N 1
ATOM 686 C CA . ALA A 1 100 ? -17.299 11.450 16.374 1.00 18.22 100 ALA A CA 1
ATOM 687 C C . ALA A 1 100 ? -15.992 11.558 15.592 1.00 18.32 100 ALA A C 1
ATOM 688 O O . ALA A 1 100 ? -15.698 10.728 14.736 1.00 17.89 100 ALA A O 1
ATOM 690 N N . VAL A 1 101 ? -15.246 12.631 15.852 1.00 17.96 101 VAL A N 1
ATOM 691 C CA . VAL A 1 101 ? -13.938 12.843 15.223 1.00 17.85 101 VAL A CA 1
ATOM 692 C C . VAL A 1 101 ? -12.900 12.933 16.317 1.00 18.85 101 VAL A C 1
ATOM 693 O O . VAL A 1 101 ? -13.000 13.775 17.196 1.00 19.03 101 VAL A O 1
ATOM 697 N N . SER A 1 102 ? -11.890 12.067 16.247 1.00 17.92 102 SER A N 1
ATOM 698 C CA . SER A 1 102 ? -10.732 12.159 17.134 1.00 18.19 102 SER A CA 1
ATOM 699 C C . SER A 1 102 ? -9.594 12.872 16.479 1.00 17.97 102 SER A C 1
ATOM 700 O O . SER A 1 102 ? -9.157 12.451 15.396 1.00 17.87 102 SER A O 1
ATOM 703 N N . ASN A 1 103 ? -9.132 13.955 17.124 1.00 18.25 103 ASN A N 1
ATOM 704 C CA . ASN A 1 103 ? -7.853 14.616 16.792 1.00 19.02 103 ASN A CA 1
ATOM 705 C C . ASN A 1 103 ? -6.872 14.451 17.944 1.00 20.22 103 ASN A C 1
ATOM 706 O O . ASN A 1 103 ? -5.978 15.271 18.131 1.00 22.75 103 ASN A O 1
ATOM 711 N N . SER A 1 104 ? -7.027 13.384 18.717 1.00 18.84 104 SER A N 1
ATOM 712 C CA . SER A 1 104 ? -6.220 13.193 19.910 1.00 20.66 104 SER A CA 1
ATOM 713 C C . SER A 1 104 ? -4.879 12.561 19.549 1.00 19.25 104 SER A C 1
ATOM 714 O O . SER A 1 104 ? -4.838 11.543 18.824 1.00 21.02 104 SER A O 1
ATOM 717 N N . GLY A 1 105 ? -3.786 13.127 20.072 1.00 18.88 105 GLY A N 1
ATOM 718 C CA . GLY A 1 105 ? -2.464 12.538 19.877 1.00 19.37 105 GLY A CA 1
ATOM 719 C C . GLY A 1 105 ? -1.377 13.465 20.351 1.00 19.43 105 GLY A C 1
ATOM 720 O O . GLY A 1 105 ? -1.572 14.668 20.559 1.00 21.08 105 GLY A O 1
ATOM 721 N N . VAL A 1 106 ? -0.207 12.857 20.526 1.00 18.10 106 VAL A N 1
ATOM 722 C CA . VAL A 1 106 ? 1.020 13.551 20.835 1.00 18.85 106 VAL A CA 1
ATOM 723 C C . VAL A 1 106 ? 2.129 13.050 19.927 1.00 19.01 106 VAL A C 1
ATOM 724 O O . VAL A 1 106 ? 2.183 11.863 19.590 1.00 18.71 106 VAL A O 1
ATOM 728 N N . VAL A 1 107 ? 3.033 13.940 19.557 1.00 18.06 107 VAL A N 1
ATOM 729 C CA . VAL A 1 107 ? 4.214 13.566 18.797 1.00 19.92 107 VAL A CA 1
ATOM 730 C C . VAL A 1 107 ? 5.368 13.149 19.721 1.00 19.72 107 VAL A C 1
ATOM 731 O O . VAL A 1 107 ? 5.397 13.456 20.930 1.00 21.04 107 VAL A O 1
ATOM 735 N N . SER A 1 108 ? 6.333 12.450 19.140 1.00 19.30 108 SER A N 1
ATOM 736 C CA . SER A 1 108 ? 7.503 11.948 19.853 1.00 19.41 108 SER A CA 1
ATOM 737 C C . SER A 1 108 ? 8.613 11.720 18.850 1.00 19.20 108 SER A C 1
ATOM 738 O O . SER A 1 108 ? 8.349 11.282 17.725 1.00 19.39 108 SER A O 1
ATOM 741 N N . PHE A 1 109 ? 9.833 11.997 19.275 1.00 19.95 109 PHE A 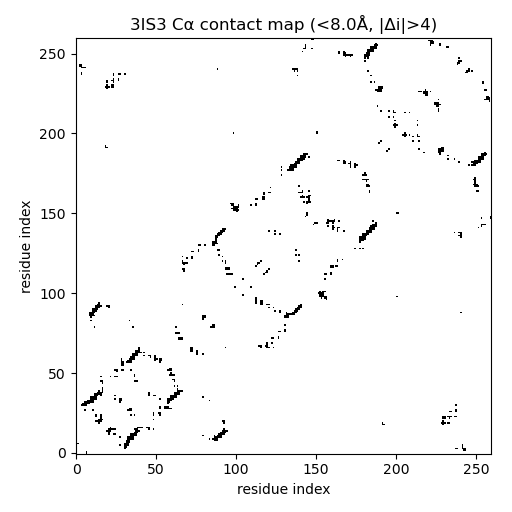N 1
ATOM 742 C CA . PHE A 1 109 ? 11.022 11.764 18.464 1.00 20.70 109 PHE A CA 1
ATOM 743 C C . PHE A 1 109 ? 12.114 11.136 19.277 1.00 22.07 109 PHE A C 1
ATOM 744 O O . PHE A 1 109 ? 12.341 11.529 20.444 1.00 24.68 109 PHE A O 1
ATOM 752 N N . GLY A 1 110 ? 12.880 10.273 18.622 1.00 21.49 110 GLY A N 1
ATOM 753 C CA . GLY A 1 110 ? 14.087 9.727 19.218 1.00 20.72 110 GLY A CA 1
ATOM 754 C C . GLY A 1 110 ? 14.491 8.456 18.492 1.00 19.46 110 GLY A C 1
ATOM 755 O O . GLY A 1 110 ? 13.619 7.724 18.004 1.00 20.16 110 GLY A O 1
ATOM 756 N N . HIS A 1 111 ? 15.799 8.231 18.424 1.00 21.63 111 HIS A N 1
ATOM 757 C CA . HIS A 1 111 ? 16.313 6.975 17.893 1.00 20.58 111 HIS A CA 1
ATOM 758 C C . HIS A 1 111 ? 15.774 5.812 18.735 1.00 20.31 111 HIS A C 1
ATOM 759 O O . HIS A 1 111 ? 15.665 5.910 19.965 1.00 20.56 111 HIS A O 1
ATOM 766 N N . LEU A 1 112 ? 15.482 4.710 18.054 1.00 19.74 112 LEU A N 1
ATOM 767 C CA . LEU A 1 112 ? 15.033 3.458 18.707 1.00 19.47 112 LEU A CA 1
ATOM 768 C C . LEU A 1 112 ? 15.834 3.139 19.972 1.00 20.76 112 LEU A C 1
ATOM 769 O O . LEU A 1 112 ? 15.257 2.787 21.002 1.00 19.70 112 LEU A O 1
ATOM 774 N N . LYS A 1 113 ? 17.145 3.287 19.876 1.00 20.03 113 LYS A N 1
ATOM 775 C CA . LYS A 1 113 ? 18.090 2.900 20.960 1.00 21.66 113 LYS A CA 1
ATOM 776 C C . LYS A 1 113 ? 17.760 3.577 22.290 1.00 22.80 113 LYS A C 1
ATOM 777 O O . LYS A 1 113 ? 18.105 3.028 23.340 1.00 24.29 113 LYS A O 1
ATOM 783 N N . ASP A 1 114 ? 17.139 4.753 22.216 1.00 22.40 114 ASP A N 1
ATOM 784 C CA . ASP A 1 114 ? 16.914 5.600 23.392 1.00 23.95 114 ASP A CA 1
ATOM 785 C C . ASP A 1 114 ? 15.469 5.645 23.854 1.00 22.09 114 ASP A C 1
ATOM 786 O O . ASP A 1 114 ? 15.166 6.339 24.841 1.00 22.43 114 ASP A O 1
ATOM 791 N N . VAL A 1 115 ? 14.565 4.951 23.164 1.00 20.47 115 VAL A N 1
ATOM 792 C CA . VAL A 1 115 ? 13.154 4.999 23.531 1.00 19.34 115 VAL A CA 1
ATOM 793 C C . VAL A 1 115 ? 12.916 4.231 24.817 1.00 20.25 115 VAL A C 1
ATOM 794 O O . VAL A 1 115 ? 13.347 3.095 24.934 1.00 21.69 115 VAL A O 1
ATOM 798 N N . THR A 1 116 ? 12.294 4.894 25.792 1.00 20.28 116 THR A N 1
ATOM 799 C CA . THR A 1 116 ? 12.047 4.287 27.106 1.00 20.81 116 THR A CA 1
ATOM 800 C C . THR A 1 116 ? 10.659 3.644 27.149 1.00 19.92 116 THR A C 1
ATOM 801 O O . THR A 1 116 ? 9.764 3.966 26.358 1.00 19.94 116 THR A O 1
ATOM 805 N N . GLU A 1 117 ? 10.470 2.757 28.140 1.00 21.04 117 GLU A N 1
ATOM 806 C CA . GLU A 1 117 ? 9.117 2.276 28.474 1.00 20.72 117 GLU A CA 1
ATOM 807 C C . GLU A 1 117 ? 8.135 3.416 28.665 1.00 19.75 117 GLU A C 1
ATOM 808 O O . GLU A 1 117 ? 7.028 3.357 28.151 1.00 19.37 117 GLU A O 1
ATOM 814 N N . GLU A 1 118 ? 8.547 4.431 29.425 1.00 21.30 118 GLU A N 1
ATOM 815 C CA . GLU A 1 118 ? 7.653 5.537 29.735 1.00 21.32 118 GLU A CA 1
ATOM 816 C C . GLU A 1 118 ? 7.243 6.289 28.487 1.00 20.23 118 GLU A C 1
ATOM 817 O O . GLU A 1 118 ? 6.100 6.675 28.349 1.00 20.52 118 GLU A O 1
ATOM 823 N N . GLU A 1 119 ? 8.184 6.491 27.559 1.00 20.00 119 GLU A N 1
ATOM 824 C CA . GLU A 1 119 ? 7.859 7.238 26.352 1.00 18.72 119 GLU A CA 1
ATOM 825 C C . GLU A 1 119 ? 6.944 6.406 25.449 1.00 17.51 119 GLU A C 1
ATOM 826 O O . GLU A 1 119 ? 5.980 6.908 24.900 1.00 17.32 119 GLU A O 1
ATOM 832 N N . PHE A 1 120 ? 7.225 5.107 25.321 1.00 17.51 120 PHE A N 1
ATOM 833 C CA . PHE A 1 120 ? 6.346 4.242 24.558 1.00 17.39 120 PHE A CA 1
ATOM 834 C C . PHE A 1 120 ? 4.901 4.379 25.064 1.00 16.92 120 PHE A C 1
ATOM 835 O O . PHE A 1 120 ? 3.941 4.573 24.287 1.00 17.39 120 PHE A O 1
ATOM 843 N N . ASP A 1 121 ? 4.758 4.249 26.392 1.00 17.58 121 ASP A N 1
ATOM 844 C CA . ASP A 1 121 ? 3.410 4.279 26.994 1.00 17.78 121 ASP A CA 1
ATOM 845 C C . ASP A 1 121 ? 2.737 5.638 26.865 1.00 18.10 121 ASP A C 1
ATOM 846 O O . ASP A 1 121 ? 1.547 5.689 26.596 1.00 17.34 121 ASP A O 1
ATOM 851 N N . ARG A 1 122 ? 3.529 6.709 27.001 1.00 18.17 122 ARG A N 1
ATOM 852 C CA . ARG A 1 122 ? 3.020 8.081 26.796 1.00 18.14 122 ARG A CA 1
ATOM 853 C C . ARG A 1 122 ? 2.367 8.232 25.423 1.00 17.06 122 ARG A C 1
ATOM 854 O O . ARG A 1 122 ? 1.259 8.745 25.292 1.00 18.64 122 ARG A O 1
ATOM 862 N N . VAL A 1 123 ? 3.029 7.736 24.393 1.00 16.87 123 VAL A N 1
ATOM 863 C CA . VAL A 1 123 ? 2.545 7.866 23.029 1.00 16.72 123 VAL A CA 1
ATOM 864 C C . VAL A 1 123 ? 1.402 6.897 22.757 1.00 15.83 123 VAL A C 1
ATOM 865 O O . VAL A 1 123 ? 0.352 7.303 22.241 1.00 17.10 123 VAL A O 1
ATOM 869 N N . PHE A 1 124 ? 1.580 5.608 23.076 1.00 15.81 124 PHE A N 1
ATOM 870 C CA . PHE A 1 124 ? 0.534 4.663 22.681 1.00 16.21 124 PHE A CA 1
ATOM 871 C C . PHE A 1 124 ? -0.765 4.835 23.473 1.00 16.25 124 PHE A C 1
ATOM 872 O O . PHE A 1 124 ? -1.850 4.622 22.921 1.00 17.22 124 PHE A O 1
ATOM 880 N N . SER A 1 125 ? -0.648 5.229 24.745 1.00 16.11 125 SER A N 1
ATOM 881 C CA . SER A 1 125 ? -1.839 5.398 25.560 1.00 16.76 125 SER A CA 1
ATOM 882 C C . SER A 1 125 ? -2.835 6.369 24.981 1.00 17.61 125 SER A C 1
ATOM 883 O O . SER A 1 125 ? -4.034 6.160 25.138 1.00 17.32 125 SER A O 1
ATOM 886 N N . LEU A 1 126 ? -2.339 7.438 24.333 1.00 16.95 126 LEU A N 1
ATOM 887 C CA . LEU A 1 126 ? -3.226 8.420 23.706 1.00 17.06 126 LEU A CA 1
ATOM 888 C C . LEU A 1 126 ? -3.476 8.163 22.223 1.00 16.59 126 LEU A C 1
ATOM 889 O O . LEU A 1 126 ? -4.619 8.082 21.781 1.00 17.34 126 LEU A O 1
ATOM 894 N N . ASN A 1 127 ? -2.396 8.038 21.461 1.00 16.47 127 ASN A N 1
ATOM 895 C CA . ASN A 1 127 ? -2.493 7.979 20.000 1.00 15.36 127 ASN A CA 1
ATOM 896 C C . ASN A 1 127 ? -3.194 6.729 19.488 1.00 16.08 127 ASN A C 1
ATOM 897 O O . ASN A 1 127 ? -3.796 6.749 18.419 1.00 16.13 127 ASN A O 1
ATOM 902 N N . THR A 1 128 ? -3.042 5.637 20.221 1.00 15.89 128 THR A N 1
ATOM 903 C CA . THR A 1 128 ? -3.455 4.347 19.706 1.00 15.70 128 THR A CA 1
ATOM 904 C C . THR A 1 128 ? -4.557 3.771 20.603 1.00 17.07 128 THR A C 1
ATOM 905 O O . THR A 1 128 ? -5.682 3.572 20.142 1.00 16.51 128 THR A O 1
ATOM 909 N N . ARG A 1 129 ? -4.253 3.571 21.883 1.00 16.97 129 ARG A N 1
ATOM 910 C CA . ARG A 1 129 ? -5.252 3.074 22.836 1.00 16.51 129 ARG A CA 1
ATOM 911 C C . ARG A 1 129 ? -6.396 4.069 23.014 1.00 16.82 129 ARG A C 1
ATOM 912 O O . ARG A 1 129 ? -7.577 3.706 22.919 1.00 17.09 129 ARG A O 1
ATOM 920 N N . GLY A 1 130 ? -6.066 5.352 23.215 1.00 16.81 130 GLY A N 1
ATOM 921 C CA . GLY A 1 130 ? -7.111 6.370 23.394 1.00 16.85 130 GLY A CA 1
ATOM 922 C C . GLY A 1 130 ? -8.032 6.439 22.189 1.00 16.23 130 GLY A C 1
ATOM 923 O O . GLY A 1 130 ? -9.262 6.428 22.331 1.00 16.81 130 GLY A O 1
ATOM 924 N N . GLN A 1 131 ? -7.452 6.517 21.004 1.00 16.55 131 GLN A N 1
ATOM 925 C CA . GLN A 1 131 ? -8.274 6.561 19.796 1.00 16.14 131 GLN A CA 1
ATOM 926 C C . GLN A 1 131 ? -9.121 5.304 19.585 1.00 16.33 131 GLN A C 1
ATOM 927 O O . GLN A 1 131 ? -10.269 5.398 19.176 1.00 16.95 131 GLN A O 1
ATOM 933 N N . PHE A 1 132 ? -8.573 4.136 19.928 1.00 15.70 132 PHE A N 1
ATOM 934 C CA . PHE A 1 132 ? -9.311 2.859 19.824 1.00 15.69 132 PHE A CA 1
ATOM 935 C C . PHE A 1 132 ? -10.566 2.971 20.681 1.00 16.69 132 PHE A C 1
ATOM 936 O O . PHE A 1 132 ? -11.666 2.621 20.238 1.00 17.06 132 PHE A O 1
ATOM 944 N N . PHE A 1 133 ? -10.424 3.448 21.923 1.00 16.33 133 PHE A N 1
ATOM 945 C CA . PHE A 1 133 ? -11.588 3.506 22.796 1.00 16.78 133 PHE A CA 1
ATOM 946 C C . PHE A 1 133 ? -12.549 4.670 22.544 1.00 16.49 133 PHE A C 1
ATOM 947 O O . PHE A 1 133 ? -13.746 4.545 22.874 1.00 17.78 133 PHE A O 1
ATOM 955 N N . VAL A 1 134 ? -12.038 5.754 21.935 1.00 16.43 134 VAL A N 1
ATOM 956 C CA . VAL A 1 134 ? -12.941 6.765 21.390 1.00 17.49 134 VAL A CA 1
ATOM 957 C C . VAL A 1 134 ? -13.831 6.086 20.320 1.00 17.10 134 VAL A C 1
ATOM 958 O O . VAL A 1 134 ? -15.052 6.241 20.329 1.00 17.24 134 VAL A O 1
ATOM 962 N N . ALA A 1 135 ? -13.242 5.286 19.424 1.00 16.92 135 ALA A N 1
ATOM 963 C CA . ALA A 1 135 ? -14.049 4.574 18.442 1.00 17.32 135 ALA A CA 1
ATOM 964 C C . ALA A 1 135 ? -15.023 3.614 19.111 1.00 18.09 135 ALA A C 1
ATOM 965 O O . ALA A 1 135 ? -16.186 3.533 18.703 1.00 18.37 135 ALA A O 1
ATOM 967 N N . ARG A 1 136 ? -14.587 2.890 20.143 1.00 17.38 136 ARG A N 1
ATOM 968 C CA . ARG A 1 136 ? -15.503 1.973 20.825 1.00 18.53 136 ARG A CA 1
ATOM 969 C C . ARG A 1 136 ? -16.714 2.701 21.408 1.00 18.17 136 ARG A C 1
ATOM 970 O O . ARG A 1 136 ? -17.877 2.263 21.239 1.00 19.12 136 ARG A O 1
ATOM 978 N N . GLU A 1 137 ? -16.455 3.823 22.089 1.00 17.95 137 GLU A N 1
ATOM 979 C CA . GLU A 1 137 ? -17.561 4.531 22.721 1.00 19.70 137 GLU A CA 1
ATOM 980 C C . GLU A 1 137 ? -18.420 5.209 21.668 1.00 19.44 137 GLU A C 1
ATOM 981 O O . GLU A 1 137 ? -19.636 5.316 21.845 1.00 19.62 137 GLU A O 1
ATOM 987 N N . ALA A 1 138 ? -17.817 5.619 20.554 1.00 19.23 138 ALA A N 1
ATOM 988 C CA . ALA A 1 138 ? -18.609 6.222 19.470 1.00 19.01 138 ALA A CA 1
ATOM 989 C C . ALA A 1 138 ? -19.537 5.151 18.885 1.00 19.29 138 ALA A C 1
ATOM 990 O O . ALA A 1 138 ? -20.728 5.414 18.723 1.00 21.13 138 ALA A O 1
ATOM 992 N N . TYR A 1 139 ? -19.024 3.942 18.625 1.00 19.80 139 TYR A N 1
ATOM 993 C CA . TYR A 1 139 ? -19.885 2.875 18.135 1.00 19.78 139 TYR A CA 1
ATOM 994 C C . TYR A 1 139 ? -21.064 2.656 19.079 1.00 20.51 139 TYR A C 1
ATOM 995 O O . TYR A 1 139 ? -22.222 2.558 18.650 1.00 21.39 139 TYR A O 1
ATOM 1004 N N . ARG A 1 140 ? -20.762 2.571 20.370 1.00 20.13 140 ARG A N 1
ATOM 1005 C CA . ARG A 1 140 ? -21.778 2.284 21.382 1.00 21.68 140 ARG A CA 1
ATOM 1006 C C . ARG A 1 140 ? -22.862 3.359 21.467 1.00 22.12 140 ARG A C 1
ATOM 1007 O O . ARG A 1 140 ? -24.009 3.042 21.746 1.00 24.95 140 ARG A O 1
ATOM 1015 N N . HIS A 1 141 ? -22.514 4.620 21.205 1.00 21.63 141 HIS A N 1
ATOM 1016 C CA . HIS A 1 141 ? -23.420 5.737 21.468 1.00 21.81 141 HIS A CA 1
ATOM 1017 C C . HIS A 1 141 ? -24.048 6.306 20.218 1.00 22.42 141 HIS A C 1
ATOM 1018 O O . HIS A 1 141 ? -25.060 7.024 20.318 1.00 23.71 141 HIS A O 1
ATOM 1025 N N . LEU A 1 142 ? -23.427 6.084 19.061 1.00 21.27 142 LEU A N 1
ATOM 1026 C CA . LEU A 1 142 ? -23.875 6.733 17.835 1.00 21.53 142 LEU A CA 1
ATOM 1027 C C . LEU A 1 142 ? -25.229 6.285 17.322 1.00 23.10 142 LEU A C 1
ATOM 1028 O O . LEU A 1 142 ? -25.625 5.135 17.460 1.00 24.59 142 LEU A O 1
ATOM 1033 N N . THR A 1 143 ? -25.928 7.219 16.698 1.00 24.21 143 THR A N 1
ATOM 1034 C CA . THR A 1 143 ? -27.139 6.884 15.960 1.00 26.00 143 THR A CA 1
ATOM 1035 C C . THR A 1 143 ? -26.797 6.104 14.689 1.00 25.75 143 THR A C 1
ATOM 1036 O O . THR A 1 143 ? -25.705 6.259 14.122 1.00 26.27 143 THR A O 1
ATOM 1040 N N . GLU A 1 144 ? -27.726 5.265 14.235 1.00 26.77 144 GLU A N 1
ATOM 1041 C CA . GLU A 1 144 ? -27.563 4.539 12.966 1.00 26.95 144 GLU A CA 1
ATOM 1042 C C . GLU A 1 144 ? -27.251 5.487 11.829 1.00 25.51 144 GLU A C 1
ATOM 1043 O O . GLU A 1 144 ? -27.856 6.545 11.712 1.00 25.80 144 GLU A O 1
ATOM 1049 N N . GLY A 1 145 ? -26.287 5.101 10.987 1.00 23.87 145 GLY A N 1
ATOM 1050 C CA . GLY A 1 145 ? -25.898 5.924 9.862 1.00 24.34 145 GLY A CA 1
ATOM 1051 C C . GLY A 1 145 ? -24.864 6.984 10.198 1.00 23.18 145 GLY A C 1
ATOM 1052 O O . GLY A 1 145 ? -24.612 7.878 9.385 1.00 23.55 145 GLY A O 1
ATOM 1053 N N . GLY A 1 146 ? -24.253 6.884 11.385 1.00 21.64 146 GLY A N 1
ATOM 1054 C CA . GLY A 1 146 ? -23.275 7.880 11.842 1.00 19.98 146 GLY A CA 1
ATOM 1055 C C . GLY A 1 146 ? -21.885 7.756 11.219 1.00 19.37 146 GLY A C 1
ATOM 1056 O O . GLY A 1 146 ? -21.652 7.066 10.202 1.00 19.45 146 GLY A O 1
ATOM 1057 N N . ARG A 1 147 ? -20.952 8.467 11.846 1.00 18.27 147 ARG A N 1
ATOM 1058 C CA . ARG A 1 147 ? -19.618 8.651 11.265 1.00 18.60 147 ARG A CA 1
ATOM 1059 C C . ARG A 1 147 ? -18.589 8.684 12.373 1.00 18.88 147 ARG A C 1
ATOM 1060 O O . ARG A 1 147 ? -18.752 9.410 13.374 1.00 19.17 147 ARG A O 1
ATOM 1068 N N . ILE A 1 148 ? -17.515 7.936 12.167 1.00 17.42 148 ILE A N 1
ATOM 1069 C CA . ILE A 1 148 ? -16.322 8.001 13.016 1.00 17.48 148 ILE A CA 1
ATOM 1070 C C . ILE A 1 148 ? -15.099 8.304 12.156 1.00 17.33 148 ILE A C 1
ATOM 1071 O O . ILE A 1 148 ? -14.861 7.669 11.115 1.00 17.74 148 ILE A O 1
ATOM 1076 N N . VAL A 1 149 ? -14.308 9.267 12.599 1.00 16.90 149 VAL A N 1
ATOM 1077 C CA . VAL A 1 149 ? -13.048 9.600 11.908 1.00 16.37 149 VAL A CA 1
ATOM 1078 C C . VAL A 1 149 ? -11.962 9.697 12.966 1.00 17.23 149 VAL A C 1
ATOM 1079 O O . VAL A 1 149 ? -12.113 10.401 13.976 1.00 17.83 149 VAL A O 1
ATOM 1083 N N . LEU A 1 150 ? -10.894 8.948 12.743 1.00 16.17 150 LEU A N 1
ATOM 1084 C CA . LEU A 1 150 ? -9.707 8.984 13.619 1.00 16.57 150 LEU A CA 1
ATOM 1085 C C . LEU A 1 150 ? -8.538 9.663 12.925 1.00 16.23 150 LEU A C 1
ATOM 1086 O O . LEU A 1 150 ? -8.603 9.905 11.706 1.00 16.46 150 LEU A O 1
ATOM 1091 N N . THR A 1 151 ? -7.453 9.949 13.663 1.00 16.41 151 THR A N 1
ATOM 1092 C CA . THR A 1 151 ? -6.310 10.648 13.062 1.00 16.54 151 THR A CA 1
ATOM 1093 C C . THR A 1 151 ? -5.126 9.692 12.996 1.00 16.51 151 THR A C 1
ATOM 1094 O O . THR A 1 151 ? -4.664 9.188 14.022 1.00 17.17 151 THR A O 1
ATOM 1098 N N . SER A 1 152 ? -4.641 9.496 11.771 1.00 16.68 152 SER A N 1
ATOM 1099 C CA . SER A 1 152 ? -3.416 8.770 11.525 1.00 16.72 152 SER A CA 1
ATOM 1100 C C . SER A 1 152 ? -2.309 9.814 11.271 1.00 17.16 152 SER A C 1
ATOM 1101 O O . SER A 1 152 ? -2.237 10.783 12.022 1.00 17.86 152 SER A O 1
ATOM 1104 N N . SER A 1 153 ? -1.445 9.639 10.263 1.00 16.01 153 SER A N 1
ATOM 1105 C CA . SER A 1 153 ? -0.387 10.603 9.939 1.00 16.30 153 SER A CA 1
ATOM 1106 C C . SER A 1 153 ? 0.227 10.171 8.632 1.00 15.91 153 SER A C 1
ATOM 1107 O O . SER A 1 153 ? 0.242 8.970 8.331 1.00 16.52 153 SER A O 1
ATOM 1110 N N . ASN A 1 154 ? 0.743 11.095 7.854 1.00 15.98 154 ASN A N 1
ATOM 1111 C CA . ASN A 1 154 ? 1.510 10.702 6.682 1.00 15.63 154 ASN A CA 1
ATOM 1112 C C . ASN A 1 154 ? 2.726 9.873 7.059 1.00 16.84 154 ASN A C 1
ATOM 1113 O O . ASN A 1 154 ? 3.260 9.166 6.209 1.00 16.87 154 ASN A O 1
ATOM 1118 N N . THR A 1 155 ? 3.154 9.946 8.319 1.00 17.04 155 THR A N 1
ATOM 1119 C CA . THR A 1 155 ? 4.313 9.155 8.765 1.00 16.98 155 THR A CA 1
ATOM 1120 C C . THR A 1 155 ? 3.980 7.678 8.969 1.00 17.43 155 THR A C 1
ATOM 1121 O O . THR A 1 155 ? 4.910 6.897 9.132 1.00 18.14 155 THR A O 1
ATOM 1125 N N . SER A 1 156 ? 2.704 7.289 8.983 1.00 16.42 156 SER A N 1
ATOM 1126 C CA . SER A 1 156 ? 2.343 5.8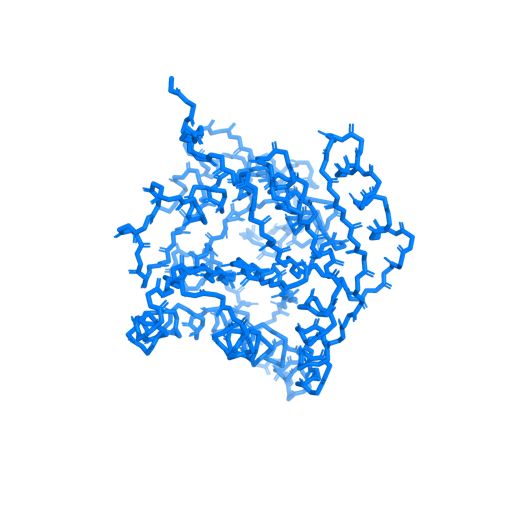86 9.203 1.00 16.88 156 SER A CA 1
ATOM 1127 C C . SER A 1 156 ? 2.910 5.038 8.059 1.00 17.63 156 SER A C 1
ATOM 1128 O O . SER A 1 156 ? 3.552 4.000 8.297 1.00 17.15 156 SER A O 1
ATOM 1131 N N . LYS A 1 157 ? 2.697 5.489 6.827 1.00 17.34 157 LYS A N 1
ATOM 1132 C CA . LYS A 1 157 ? 3.048 4.714 5.636 1.00 18.41 157 LYS A CA 1
ATOM 1133 C C . LYS A 1 157 ? 3.737 5.535 4.558 1.00 18.47 157 LYS A C 1
ATOM 1134 O O . LYS A 1 157 ? 4.547 4.995 3.801 1.00 21.31 157 LYS A O 1
ATOM 1140 N N . ASP A 1 158 ? 3.394 6.817 4.437 1.00 18.39 158 ASP A N 1
ATOM 1141 C CA . ASP A 1 158 ? 3.728 7.542 3.216 1.00 19.53 158 ASP A CA 1
ATOM 1142 C C . ASP A 1 158 ? 4.988 8.388 3.300 1.00 20.26 158 ASP A C 1
ATOM 1143 O O . ASP A 1 158 ? 5.456 8.925 2.272 1.00 23.22 158 ASP A O 1
ATOM 1148 N N . PHE A 1 159 ? 5.506 8.554 4.514 1.00 19.22 159 PHE A N 1
ATOM 1149 C CA . PHE A 1 159 ? 6.679 9.401 4.750 1.00 18.67 159 PHE A CA 1
ATOM 1150 C C . PHE A 1 159 ? 7.497 8.695 5.809 1.00 17.14 159 PHE A C 1
ATOM 1151 O O . PHE A 1 159 ? 6.933 8.254 6.807 1.00 18.25 159 PHE A O 1
ATOM 1159 N N . SER A 1 160 ? 8.810 8.613 5.554 1.00 18.64 160 SER A N 1
ATOM 1160 C CA . SER A 1 160 ? 9.741 7.876 6.460 1.00 18.84 160 SER A CA 1
ATOM 1161 C C . SER A 1 160 ? 10.709 8.878 7.121 1.00 19.15 160 SER A C 1
ATOM 1162 O O . SER A 1 160 ? 11.537 9.458 6.446 1.00 22.18 160 SER A O 1
ATOM 1165 N N . VAL A 1 161 ? 10.505 9.103 8.423 1.00 18.80 161 VAL A N 1
ATOM 1166 C CA . VAL A 1 161 ? 11.290 10.098 9.176 1.00 20.01 161 VAL A CA 1
ATOM 1167 C C . VAL A 1 161 ? 12.194 9.332 10.146 1.00 20.00 161 VAL A C 1
ATOM 1168 O O . VAL A 1 161 ? 11.671 8.612 11.013 1.00 19.92 161 VAL A O 1
ATOM 1172 N N . PRO A 1 162 ? 13.519 9.462 10.002 1.00 20.91 162 PRO A N 1
ATOM 1173 C CA . PRO A 1 162 ? 14.401 8.792 10.981 1.00 21.48 162 PRO A CA 1
ATOM 1174 C C . PRO A 1 162 ? 14.034 9.272 12.385 1.00 21.03 162 PRO A C 1
ATOM 1175 O O . PRO A 1 162 ? 13.571 10.421 12.577 1.00 21.17 162 PRO A O 1
ATOM 1179 N N . LYS A 1 163 ? 14.260 8.415 13.376 1.00 19.19 163 LYS A N 1
ATOM 1180 C CA . LYS A 1 163 ? 14.016 8.819 14.777 1.00 18.25 163 LYS A CA 1
ATOM 1181 C C . LYS A 1 163 ? 12.547 9.132 15.051 1.00 18.51 163 LYS A C 1
ATOM 1182 O O . LYS A 1 163 ? 12.214 9.873 15.953 1.00 20.19 163 LYS A O 1
ATOM 1188 N N . HIS A 1 164 ? 11.649 8.483 14.311 1.00 17.42 164 HIS A N 1
ATOM 1189 C CA . HIS A 1 164 ? 10.235 8.723 14.495 1.00 16.36 164 HIS A CA 1
ATOM 1190 C C . HIS A 1 164 ? 9.479 7.383 14.459 1.00 15.80 164 HIS A C 1
ATOM 1191 O O . HIS A 1 164 ? 8.310 7.338 14.119 1.00 16.13 164 HIS A O 1
ATOM 1198 N N . SER A 1 165 ? 10.149 6.321 14.919 1.00 16.92 165 SER A N 1
ATOM 1199 C CA . SER A 1 165 ? 9.530 5.003 14.829 1.00 16.06 165 SER A CA 1
ATOM 1200 C C . SER A 1 165 ? 8.334 4.837 15.743 1.00 16.71 165 SER A C 1
ATOM 1201 O O . SER A 1 165 ? 7.325 4.272 15.338 1.00 17.06 165 SER A O 1
ATOM 1204 N N . LEU A 1 166 ? 8.444 5.338 16.977 1.00 16.92 166 LEU A N 1
ATOM 1205 C CA . LEU A 1 166 ? 7.373 5.153 17.954 1.00 16.89 166 LEU A CA 1
ATOM 1206 C C . LEU A 1 166 ? 6.077 5.803 17.470 1.00 16.15 166 LEU A C 1
ATOM 1207 O O . LEU A 1 166 ? 5.023 5.170 17.464 1.00 16.96 166 LEU A O 1
ATOM 1212 N N . TYR A 1 167 ? 6.179 7.079 17.052 1.00 15.99 167 TYR A N 1
ATOM 1213 C CA . TYR A 1 167 ? 4.990 7.770 16.610 1.00 16.46 167 TYR A CA 1
ATOM 1214 C C . TYR A 1 167 ? 4.420 7.113 15.328 1.00 15.17 167 TYR A C 1
ATOM 1215 O O . TYR A 1 167 ? 3.214 6.955 15.195 1.00 15.30 167 TYR A O 1
ATOM 1224 N N . SER A 1 168 ? 5.311 6.804 14.384 1.00 15.88 168 SER A N 1
ATOM 1225 C CA . SER A 1 168 ? 4.877 6.237 13.114 1.00 14.95 168 SER A CA 1
ATOM 1226 C C . SER A 1 168 ? 4.087 4.953 13.351 1.00 15.63 168 SER A C 1
ATOM 1227 O O . SER A 1 168 ? 3.029 4.752 12.745 1.00 15.39 168 SER A O 1
ATOM 1230 N N . GLY A 1 169 ? 4.585 4.119 14.254 1.00 15.59 169 GLY A N 1
ATOM 1231 C CA . GLY A 1 169 ? 3.873 2.896 14.602 1.00 15.09 169 GLY A CA 1
ATOM 1232 C C . GLY A 1 169 ? 2.573 3.154 15.335 1.00 15.34 169 GLY A C 1
ATOM 1233 O O . GLY A 1 169 ? 1.583 2.423 15.126 1.00 15.70 169 GLY A O 1
ATOM 1234 N N . SER A 1 170 ? 2.503 4.210 16.152 1.00 14.92 170 SER A N 1
ATOM 1235 C CA . SER A 1 170 ? 1.251 4.478 16.842 1.00 15.31 170 SER A CA 1
ATOM 1236 C C . SER A 1 170 ? 0.123 4.776 15.849 1.00 14.93 170 SER A C 1
ATOM 1237 O O . SER A 1 170 ? -1.071 4.477 16.086 1.00 16.03 170 SER A O 1
ATOM 1240 N N . LYS A 1 171 ? 0.508 5.355 14.714 1.00 15.95 171 LYS A N 1
ATOM 1241 C CA . LYS A 1 171 ? -0.480 5.680 13.671 1.00 15.89 171 LYS A CA 1
ATOM 1242 C C . LYS A 1 171 ? -0.672 4.553 12.681 1.00 15.36 171 LYS A C 1
ATOM 1243 O O . LYS A 1 171 ? -1.767 4.390 12.157 1.00 15.66 171 LYS A O 1
ATOM 1249 N N . GLY A 1 172 ? 0.342 3.718 12.437 1.00 14.73 172 GLY A N 1
ATOM 1250 C CA . GLY A 1 172 ? 0.150 2.472 11.642 1.00 15.76 172 GLY A CA 1
ATOM 1251 C C . GLY A 1 172 ? -0.929 1.595 12.246 1.00 16.07 172 GLY A C 1
ATOM 1252 O O . GLY A 1 172 ? -1.734 1.005 11.511 1.00 16.32 172 GLY A O 1
ATOM 1253 N N . ALA A 1 173 ? -0.994 1.549 13.573 1.00 15.47 173 ALA A N 1
ATOM 1254 C CA . ALA A 1 173 ? -2.073 0.778 14.224 1.00 15.63 173 ALA A CA 1
ATOM 1255 C C . ALA A 1 173 ? -3.446 1.349 13.891 1.00 16.37 173 ALA A C 1
ATOM 1256 O O . ALA A 1 173 ? -4.381 0.616 13.613 1.00 15.94 173 ALA A O 1
ATOM 1258 N N . VAL A 1 174 ? -3.559 2.670 13.922 1.00 15.97 174 VAL A N 1
ATOM 1259 C CA . VAL A 1 174 ? -4.835 3.352 13.599 1.00 15.93 174 VAL A CA 1
ATOM 1260 C C . VAL A 1 174 ? -5.281 3.018 12.182 1.00 15.46 174 VAL A C 1
ATOM 1261 O O . VAL A 1 174 ? -6.499 2.796 11.960 1.00 16.86 174 VAL A O 1
ATOM 1265 N N . ASP A 1 175 ? -4.364 2.963 11.218 1.00 15.20 175 ASP A N 1
ATOM 1266 C CA . ASP A 1 175 ? -4.758 2.655 9.836 1.00 15.69 175 ASP A CA 1
ATOM 1267 C C . ASP A 1 175 ? -5.406 1.269 9.767 1.00 15.68 175 ASP A C 1
ATOM 1268 O O . ASP A 1 175 ? -6.428 1.093 9.070 1.00 16.22 175 ASP A O 1
ATOM 1273 N N . SER A 1 176 ? -4.796 0.284 10.452 1.00 15.96 176 SER A N 1
ATOM 1274 C CA . SER A 1 176 ? -5.386 -1.042 10.440 1.00 16.84 176 SER A CA 1
ATOM 1275 C C . SER A 1 176 ? -6.724 -1.054 11.209 1.00 15.47 176 SER A C 1
ATOM 1276 O O . SER A 1 176 ? -7.718 -1.674 10.756 1.00 16.99 176 SER A O 1
ATOM 1279 N N . PHE A 1 177 ? -6.767 -0.374 12.367 1.00 15.43 177 PHE A N 1
ATOM 1280 C CA . PHE A 1 177 ? -8.009 -0.298 13.125 1.00 15.40 177 PHE A CA 1
ATOM 1281 C C . PHE A 1 177 ? -9.161 0.150 12.233 1.00 16.06 177 PHE A C 1
ATOM 1282 O O . PHE A 1 177 ? -10.233 -0.438 12.269 1.00 16.63 177 PHE A O 1
ATOM 1290 N N . VAL A 1 178 ? -8.997 1.266 11.497 1.00 16.06 178 VAL A N 1
ATOM 1291 C CA . VAL A 1 178 ? -10.183 1.811 10.817 1.00 16.85 178 VAL A CA 1
ATOM 1292 C C . VAL A 1 178 ? -10.713 0.864 9.752 1.00 16.17 178 VAL A C 1
ATOM 1293 O O . VAL A 1 178 ? -11.925 0.775 9.541 1.00 17.01 178 VAL A O 1
ATOM 1297 N N . ARG A 1 179 ? -9.805 0.161 9.061 1.00 15.87 179 ARG A N 1
ATOM 1298 C CA . ARG A 1 179 ? -10.244 -0.790 8.042 1.00 16.24 179 ARG A CA 1
ATOM 1299 C C . ARG A 1 179 ? -11.142 -1.881 8.658 1.00 16.55 179 ARG A C 1
ATOM 1300 O O . ARG A 1 179 ? -12.156 -2.269 8.084 1.00 17.61 179 ARG A O 1
ATOM 1308 N N . ILE A 1 180 ? -10.783 -2.344 9.845 1.00 16.40 180 ILE A N 1
ATOM 1309 C CA . ILE A 1 180 ? -11.563 -3.419 10.454 1.00 17.22 180 ILE A CA 1
ATOM 1310 C C . ILE A 1 180 ? -12.761 -2.847 11.224 1.00 16.68 180 ILE A C 1
ATOM 1311 O O . ILE A 1 180 ? -13.843 -3.474 11.254 1.00 17.38 180 ILE A O 1
ATOM 1316 N N . PHE A 1 181 ? -12.579 -1.675 11.856 1.00 16.41 181 PHE A N 1
ATOM 1317 C CA . PHE A 1 181 ? -13.736 -1.025 12.506 1.00 16.74 181 PHE A CA 1
ATOM 1318 C C . PHE A 1 181 ? -14.855 -0.834 11.529 1.00 18.30 181 PHE A C 1
ATOM 1319 O O . PHE A 1 181 ? -16.028 -0.933 11.893 1.00 18.67 181 PHE A O 1
ATOM 1327 N N . SER A 1 182 ? -14.533 -0.556 10.267 1.00 17.71 182 SER A N 1
ATOM 1328 C CA . SER A 1 182 ? -15.603 -0.367 9.292 1.00 18.21 182 SER A CA 1
ATOM 1329 C C . SER A 1 182 ? -16.452 -1.625 9.120 1.00 18.44 182 SER A C 1
ATOM 1330 O O . SER A 1 182 ? -17.651 -1.541 8.868 1.00 19.87 182 SER A O 1
ATOM 1333 N N . LYS A 1 183 ? -15.825 -2.786 9.285 1.00 17.92 183 LYS A N 1
ATOM 1334 C CA . LYS A 1 183 ? -16.576 -4.027 9.218 1.00 18.90 183 LYS A CA 1
ATOM 1335 C C . LYS A 1 183 ? -17.544 -4.132 10.413 1.00 20.64 183 LYS A C 1
ATOM 1336 O O . LYS A 1 183 ? -18.770 -4.307 10.230 1.00 23.90 183 LYS A O 1
ATOM 1342 N N . ASP A 1 184 ? -17.001 -3.981 11.621 1.00 19.88 184 ASP A N 1
ATOM 1343 C CA . ASP A 1 184 ? -17.845 -4.137 12.824 1.00 20.06 184 ASP A CA 1
ATOM 1344 C C . ASP A 1 184 ? -18.931 -3.055 12.909 1.00 19.83 184 ASP A C 1
ATOM 1345 O O . ASP A 1 184 ? -20.092 -3.324 13.278 1.00 21.04 184 ASP A O 1
ATOM 1350 N N . CYS A 1 185 ? -18.563 -1.825 12.561 1.00 18.69 185 CYS A N 1
ATOM 1351 C CA . CYS A 1 185 ? -19.466 -0.686 12.729 1.00 19.11 185 CYS A CA 1
ATOM 1352 C C . CYS A 1 185 ? -20.548 -0.642 11.674 1.00 19.96 185 CYS A C 1
ATOM 1353 O O . CYS A 1 185 ? -21.560 0.045 11.852 1.00 20.38 185 CYS A O 1
ATOM 1356 N N . GLY A 1 186 ? -20.373 -1.409 10.595 1.00 21.29 186 GLY A N 1
ATOM 1357 C CA . GLY A 1 186 ? -21.413 -1.495 9.568 1.00 21.59 186 GLY A CA 1
ATOM 1358 C C . GLY A 1 186 ? -22.746 -2.018 10.088 1.00 22.38 186 GLY A C 1
ATOM 1359 O O . GLY A 1 186 ? -23.801 -1.782 9.494 1.00 23.86 186 GLY A O 1
ATOM 1360 N N . ASP A 1 187 ? -22.707 -2.717 11.217 1.00 23.06 187 ASP A N 1
ATOM 1361 C CA . ASP A 1 187 ? -23.968 -3.184 11.777 1.00 24.96 187 ASP A CA 1
ATOM 1362 C C . ASP A 1 187 ? -24.914 -2.088 12.328 1.00 24.31 187 ASP A C 1
ATOM 1363 O O . ASP A 1 187 ? -26.101 -2.339 12.575 1.00 26.58 187 ASP A O 1
ATOM 1368 N N . LYS A 1 188 ? -24.383 -0.879 12.458 1.00 22.88 188 LYS A N 1
ATOM 1369 C CA . LYS A 1 188 ? -25.181 0.308 12.758 1.00 21.89 188 LYS A CA 1
ATOM 1370 C C . LYS A 1 188 ? -25.084 1.305 11.597 1.00 21.93 188 LYS A C 1
ATOM 1371 O O . LYS A 1 188 ? -25.414 2.478 11.742 1.00 22.58 188 LYS A O 1
ATOM 1377 N N . LYS A 1 189 ? -24.594 0.820 10.444 1.00 22.71 189 LYS A N 1
ATOM 1378 C CA . LYS A 1 189 ? -24.423 1.657 9.231 1.00 22.80 189 LYS A CA 1
ATOM 1379 C C . LYS A 1 189 ? -23.532 2.887 9.509 1.00 21.89 189 LYS A C 1
ATOM 1380 O O . LYS A 1 189 ? -23.704 3.953 8.911 1.00 21.68 189 LYS A O 1
ATOM 1386 N N . ILE A 1 190 ? -22.557 2.708 10.403 1.00 19.53 190 ILE A N 1
ATOM 1387 C CA . ILE A 1 190 ? -21.601 3.761 10.750 1.00 19.49 190 ILE A CA 1
ATOM 1388 C C . ILE A 1 190 ? -20.365 3.552 9.889 1.00 19.58 190 ILE A C 1
ATOM 1389 O O . ILE A 1 190 ? -19.814 2.459 9.854 1.00 20.16 190 ILE A O 1
ATOM 1394 N N . THR A 1 191 ? -19.920 4.604 9.202 1.00 18.28 191 THR A N 1
ATOM 1395 C CA . THR A 1 191 ? -18.644 4.497 8.465 1.00 17.88 191 THR A CA 1
ATOM 1396 C C . THR A 1 191 ? -17.505 4.919 9.389 1.00 17.18 191 THR A C 1
ATOM 1397 O O . THR A 1 191 ? -17.725 5.686 10.341 1.00 17.40 191 THR A O 1
ATOM 1401 N N . VAL A 1 192 ? -16.315 4.383 9.110 1.00 16.18 192 VAL A N 1
ATOM 1402 C CA . VAL A 1 192 ? -15.135 4.648 9.924 1.00 16.43 192 VAL A CA 1
ATOM 1403 C C . VAL A 1 192 ? -13.975 4.898 8.992 1.00 16.44 192 VAL A C 1
ATOM 1404 O O . VAL A 1 192 ? -13.686 4.059 8.168 1.00 17.31 192 VAL A O 1
ATOM 1408 N N . ASN A 1 193 ? -13.336 6.060 9.135 1.00 16.52 193 ASN A N 1
ATOM 1409 C CA . ASN A 1 193 ? -12.194 6.416 8.303 1.00 15.99 193 ASN A CA 1
ATOM 1410 C C . ASN A 1 193 ? -11.149 7.086 9.149 1.00 16.55 193 ASN A C 1
ATOM 1411 O O . ASN A 1 193 ? -11.377 7.375 10.324 1.00 15.78 193 ASN A O 1
ATOM 1416 N N . ALA A 1 194 ? -9.959 7.219 8.574 1.00 17.04 194 ALA A N 1
ATOM 1417 C CA . ALA A 1 194 ? -8.930 8.058 9.213 1.00 16.50 194 ALA A CA 1
ATOM 1418 C C . ALA A 1 194 ? -8.431 9.124 8.249 1.00 17.00 194 ALA A C 1
ATOM 1419 O O . ALA A 1 194 ? -8.431 8.950 7.038 1.00 16.74 194 ALA A O 1
ATOM 1421 N N . VAL A 1 195 ? -8.042 10.258 8.826 1.00 16.75 195 VAL A N 1
ATOM 1422 C CA . VAL A 1 195 ? -7.260 11.244 8.056 1.00 16.76 195 VAL A CA 1
ATOM 1423 C C . VAL A 1 195 ? -5.796 11.183 8.474 1.00 16.75 195 VAL A C 1
ATOM 1424 O O . VAL A 1 195 ? -5.515 11.051 9.664 1.00 17.92 195 VAL A O 1
ATOM 1428 N N . ALA A 1 196 ? -4.895 11.282 7.498 1.00 16.71 196 ALA A N 1
ATOM 1429 C CA . ALA A 1 196 ? -3.450 11.173 7.726 1.00 16.51 196 ALA A CA 1
ATOM 1430 C C . ALA A 1 196 ? -2.796 12.450 7.212 1.00 16.96 196 ALA A C 1
ATOM 1431 O O . ALA A 1 196 ? -2.265 12.526 6.102 1.00 17.59 196 ALA A O 1
ATOM 1433 N N . PRO A 1 197 ? -2.804 13.513 8.055 1.00 17.51 197 PRO A N 1
ATOM 1434 C CA . PRO A 1 197 ? -2.240 14.796 7.601 1.00 18.69 197 PRO A CA 1
ATOM 1435 C C . PRO A 1 197 ? -0.739 14.735 7.432 1.00 18.20 197 PRO A C 1
ATOM 1436 O O . PRO A 1 197 ? -0.056 14.004 8.152 1.00 17.75 197 PRO A O 1
ATOM 1440 N N . GLY A 1 198 ? -0.256 15.524 6.492 1.00 18.00 198 GLY A N 1
ATOM 1441 C CA . GLY A 1 198 ? 1.156 15.821 6.395 1.00 20.45 198 GLY A CA 1
ATOM 1442 C C A GLY A 1 198 ? 1.476 17.019 7.290 0.70 22.45 198 GLY A C 1
ATOM 1443 C C B GLY A 1 198 ? 1.466 17.297 6.293 0.30 22.47 198 GLY A C 1
ATOM 1444 O O A GLY A 1 198 ? 0.763 17.320 8.267 0.70 23.26 198 GLY A O 1
ATOM 1445 O O B GLY A 1 198 ? 0.774 18.045 5.598 0.30 23.58 198 GLY A O 1
ATOM 1446 N N . GLY A 1 199 ? 2.589 17.641 6.931 1.00 22.91 199 GLY A N 1
ATOM 1447 C CA . GLY A 1 199 ? 3.006 18.969 7.393 1.00 27.06 199 GLY A CA 1
ATOM 1448 C C . GLY A 1 199 ? 1.924 20.007 7.481 1.00 27.22 199 GLY A C 1
ATOM 1449 O O . GLY A 1 199 ? 1.618 20.659 6.514 1.00 31.51 199 GLY A O 1
ATOM 1450 N N . THR A 1 200 ? 1.409 20.197 8.687 1.00 28.98 200 THR A N 1
ATOM 1451 C CA . THR A 1 200 ? 0.350 21.168 8.947 1.00 27.47 200 THR A CA 1
ATOM 1452 C C . THR A 1 200 ? 0.868 22.263 9.886 1.00 28.73 200 THR A C 1
ATOM 1453 O O . THR A 1 200 ? 1.352 21.977 10.992 1.00 29.70 200 THR A O 1
ATOM 1457 N N . VAL A 1 201 ? 0.742 23.502 9.457 1.00 27.43 201 VAL A N 1
ATOM 1458 C CA . VAL A 1 201 ? 1.285 24.607 10.249 1.00 29.29 201 VAL A CA 1
ATOM 1459 C C . VAL A 1 201 ? 0.297 25.008 11.341 1.00 30.60 201 VAL A C 1
ATOM 1460 O O . VAL A 1 201 ? -0.874 25.312 11.074 1.00 30.09 201 VAL A O 1
ATO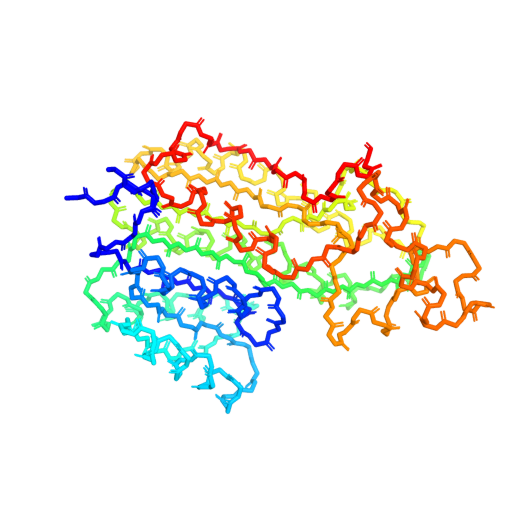M 1464 N N . THR A 1 202 ? 0.797 24.970 12.579 1.00 32.07 202 THR A N 1
ATOM 1465 C CA . THR A 1 202 ? 0.086 25.469 13.750 1.00 33.98 202 THR A CA 1
ATOM 1466 C C . THR A 1 202 ? 1.160 26.119 14.617 1.00 36.48 202 THR A C 1
ATOM 1467 O O . THR A 1 202 ? 2.340 26.067 14.277 1.00 36.39 202 THR A O 1
ATOM 1471 N N . ASP A 1 203 ? 0.749 26.689 15.748 1.00 39.34 203 ASP A N 1
ATOM 1472 C CA . ASP A 1 203 ? 1.703 27.321 16.664 1.00 43.00 203 ASP A CA 1
ATOM 1473 C C . ASP A 1 203 ? 2.694 26.341 17.305 1.00 43.26 203 ASP A C 1
ATOM 1474 O O . ASP A 1 203 ? 3.643 26.774 17.963 1.00 45.65 203 ASP A O 1
ATOM 1479 N N . MET A 1 204 ? 2.473 25.045 17.101 1.00 41.86 204 MET A N 1
ATOM 1480 C CA . MET A 1 204 ? 3.360 24.000 17.598 1.00 42.30 204 MET A CA 1
ATOM 1481 C C . MET A 1 204 ? 4.279 23.435 16.505 1.00 41.57 204 MET A C 1
ATOM 1482 O O . MET A 1 204 ? 5.146 22.594 16.781 1.00 41.70 204 MET A O 1
ATOM 1487 N N . PHE A 1 205 ? 4.085 23.881 15.263 1.00 40.64 205 PHE A N 1
ATOM 1488 C CA . PHE A 1 205 ? 4.820 23.304 14.135 1.00 39.06 205 PHE A CA 1
ATOM 1489 C C . PHE A 1 205 ? 6.288 23.676 14.216 1.00 39.12 205 PHE A C 1
ATOM 1490 O O . PHE A 1 205 ? 7.164 22.867 13.961 1.00 37.25 205 PHE A O 1
ATOM 1498 N N . HIS A 1 206 ? 6.548 24.910 14.612 1.00 39.84 206 HIS A N 1
ATOM 1499 C CA . HIS A 1 206 ? 7.899 25.443 14.549 1.00 40.85 206 HIS A CA 1
ATOM 1500 C C . HIS A 1 206 ? 8.799 24.807 15.598 1.00 39.68 206 HIS A C 1
ATOM 1501 O O . HIS A 1 206 ? 10.014 24.738 15.420 1.00 39.94 206 HIS A O 1
ATOM 1508 N N . GLU A 1 207 ? 8.189 24.258 16.644 1.00 38.37 207 GLU A N 1
ATOM 1509 C CA . GLU A 1 207 ? 8.980 23.635 17.702 1.00 38.81 207 GLU A CA 1
ATOM 1510 C C . GLU A 1 207 ? 9.448 22.230 17.347 1.00 36.11 207 GLU A C 1
ATOM 1511 O O . GLU A 1 207 ? 10.383 21.718 17.959 1.00 36.33 207 GLU A O 1
ATOM 1517 N N . VAL A 1 208 ? 8.833 21.632 16.332 1.00 32.53 208 VAL A N 1
ATOM 1518 C CA . VAL A 1 208 ? 9.216 20.269 15.936 1.00 30.22 208 VAL A CA 1
ATOM 1519 C C . VAL A 1 208 ? 9.631 20.152 14.472 1.00 29.23 208 VAL A C 1
ATOM 1520 O O . VAL A 1 208 ? 10.018 19.084 14.028 1.00 27.48 208 VAL A O 1
ATOM 1524 N N . SER A 1 209 ? 9.527 21.231 13.703 1.00 29.84 209 SER A N 1
ATOM 1525 C CA . SER A 1 209 ? 9.775 21.103 12.265 1.00 28.28 209 SER A CA 1
ATOM 1526 C C . SER A 1 209 ? 11.227 20.679 11.920 1.00 28.37 209 SER A C 1
ATOM 1527 O O . SER A 1 209 ? 11.431 20.100 10.856 1.00 28.93 209 SER A O 1
ATOM 1530 N N . HIS A 1 210 ? 12.190 20.916 12.805 1.00 29.28 210 HIS A N 1
ATOM 1531 C CA . HIS A 1 210 ? 13.584 20.534 12.559 1.00 30.85 210 HIS A CA 1
ATOM 1532 C C . HIS A 1 210 ? 13.726 19.000 12.478 1.00 31.70 210 HIS A C 1
ATOM 1533 O O . HIS A 1 210 ? 14.652 18.495 11.859 1.00 33.26 210 HIS A O 1
ATOM 1540 N N . HIS A 1 211 ? 12.797 18.276 13.094 1.00 30.58 211 HIS A N 1
ATOM 1541 C CA . HIS A 1 211 ? 12.921 16.823 13.180 1.00 31.45 211 HIS A CA 1
ATOM 1542 C C . HIS A 1 211 ? 12.642 16.172 11.840 1.00 31.25 211 HIS A C 1
ATOM 1543 O O . HIS A 1 211 ? 13.014 14.998 11.624 1.00 32.42 211 HIS A O 1
ATOM 1550 N N . TYR A 1 212 ? 11.959 16.900 10.963 1.00 30.53 212 TYR A N 1
ATOM 1551 C CA . TYR A 1 212 ? 11.405 16.323 9.734 1.00 29.89 212 TYR A CA 1
ATOM 1552 C C . TYR A 1 212 ? 12.273 16.504 8.478 1.00 32.14 212 TYR A C 1
ATOM 1553 O O . TYR A 1 212 ? 11.911 16.013 7.394 1.00 31.91 212 TYR A O 1
ATOM 1562 N N . ILE A 1 213 ? 13.385 17.217 8.614 1.00 34.45 213 ILE A N 1
ATOM 1563 C CA . ILE A 1 213 ? 14.335 17.359 7.498 1.00 37.04 213 ILE A CA 1
ATOM 1564 C C . ILE A 1 213 ? 15.765 17.079 7.940 1.00 38.87 213 ILE A C 1
ATOM 1565 O O . ILE A 1 213 ? 16.110 17.346 9.096 1.00 39.28 213 ILE A O 1
ATOM 1570 N N . PRO A 1 214 ? 16.609 16.532 7.029 1.00 40.68 214 PRO A N 1
ATOM 1571 C CA . PRO A 1 214 ? 18.005 16.314 7.417 1.00 43.54 214 PRO A CA 1
ATOM 1572 C C . PRO A 1 214 ? 18.676 17.620 7.812 1.00 44.73 214 PRO A C 1
ATOM 1573 O O . PRO A 1 214 ? 18.447 18.643 7.155 1.00 45.11 214 PRO A O 1
ATOM 1577 N N . ASN A 1 215 ? 19.463 17.577 8.887 1.00 46.06 215 ASN A N 1
ATOM 1578 C CA . ASN A 1 215 ? 20.141 18.750 9.446 1.00 47.06 215 ASN A CA 1
ATOM 1579 C C . ASN A 1 215 ? 19.184 19.912 9.718 1.00 44.96 215 ASN A C 1
ATOM 1580 O O . ASN A 1 215 ? 19.518 21.072 9.482 1.00 45.73 215 ASN A O 1
ATOM 1585 N N . GLY A 1 216 ? 17.993 19.588 10.221 1.00 42.42 216 GLY A N 1
ATOM 1586 C CA . GLY A 1 216 ? 16.925 20.564 10.421 1.00 39.81 216 GLY A CA 1
ATOM 1587 C C . GLY A 1 216 ? 17.286 21.772 11.251 1.00 41.01 216 GLY A C 1
ATOM 1588 O O . GLY A 1 216 ? 16.859 22.875 10.946 1.00 39.35 216 GLY A O 1
ATOM 1589 N N . THR A 1 217 ? 18.090 21.571 12.290 1.00 42.60 217 THR A N 1
ATOM 1590 C CA . THR A 1 217 ? 18.446 22.657 13.200 1.00 44.82 217 THR A CA 1
ATOM 1591 C C . THR A 1 217 ? 19.357 23.716 12.552 1.00 46.14 217 THR A C 1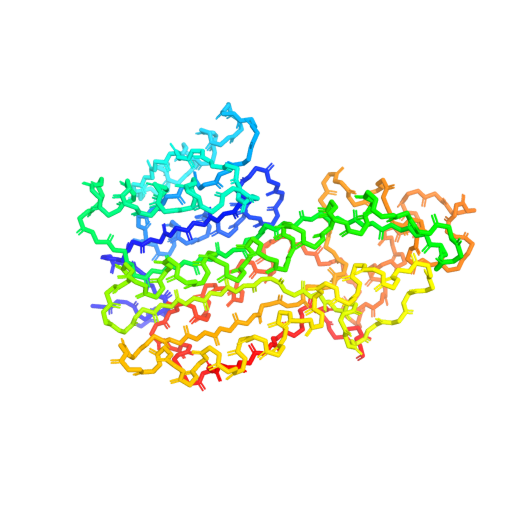
ATOM 1592 O O . THR A 1 217 ? 19.538 24.808 13.110 1.00 47.86 217 THR A O 1
ATOM 1596 N N . SER A 1 218 ? 19.912 23.410 11.377 1.00 45.95 218 SER A N 1
ATOM 1597 C CA . SER A 1 218 ? 20.839 24.347 10.692 1.00 48.03 218 SER A CA 1
ATOM 1598 C C . SER A 1 218 ? 20.065 25.389 9.867 1.00 46.83 218 SER A C 1
ATOM 1599 O O . SER A 1 218 ? 20.642 26.342 9.335 1.00 47.78 218 SER A O 1
ATOM 1602 N N . TYR A 1 219 ? 18.753 25.207 9.785 1.00 44.63 219 TYR A N 1
ATOM 1603 C CA . TYR A 1 219 ? 17.875 26.161 9.118 1.00 43.88 219 TYR A CA 1
ATOM 1604 C C . TYR A 1 219 ? 17.109 27.001 10.133 1.00 43.60 219 TYR A C 1
ATOM 1605 O O . TYR A 1 219 ? 16.923 26.586 11.276 1.00 44.82 219 TYR A O 1
ATOM 1614 N N . THR A 1 220 ? 16.666 28.184 9.716 1.00 42.28 220 THR A N 1
ATOM 1615 C CA . THR A 1 220 ? 15.748 28.981 10.529 1.00 41.20 220 THR A CA 1
ATOM 1616 C C . THR A 1 220 ? 14.337 28.378 10.491 1.00 39.28 220 THR A C 1
ATOM 1617 O O . THR A 1 220 ? 14.025 27.579 9.602 1.00 37.50 220 THR A O 1
ATOM 1621 N N . ALA A 1 221 ? 13.477 28.740 11.443 1.00 38.69 221 ALA A N 1
ATOM 1622 C CA . ALA A 1 221 ? 12.077 28.307 11.406 1.00 37.00 221 ALA A CA 1
ATOM 1623 C C . ALA A 1 221 ? 11.360 28.691 10.107 1.00 35.53 221 ALA A C 1
ATOM 1624 O O . ALA A 1 221 ? 10.518 27.949 9.601 1.00 33.19 221 ALA A O 1
ATOM 1626 N N . GLU A 1 222 ? 11.699 29.850 9.560 1.00 35.55 222 GLU A N 1
ATOM 1627 C CA . GLU A 1 222 ? 11.057 30.331 8.356 1.00 35.22 222 GLU A CA 1
ATOM 1628 C C . GLU A 1 222 ? 11.535 29.495 7.185 1.00 34.21 222 GLU A C 1
ATOM 1629 O O . GLU A 1 222 ? 10.729 29.076 6.364 1.00 32.88 222 GLU A O 1
ATOM 1635 N N . GLN A 1 223 ? 12.841 29.214 7.140 1.00 34.25 223 GLN A N 1
ATOM 1636 C CA . GLN A 1 223 ? 13.358 28.308 6.111 1.00 33.42 223 GLN A CA 1
ATOM 1637 C C . GLN A 1 223 ? 12.694 26.936 6.161 1.00 31.11 223 GLN A C 1
ATOM 1638 O O . GLN A 1 223 ? 12.293 26.382 5.119 1.00 30.33 223 GLN A O 1
ATOM 1644 N N . ARG A 1 224 ? 12.531 26.405 7.372 1.00 30.66 224 ARG A N 1
ATOM 1645 C CA . ARG A 1 224 ? 11.906 25.092 7.536 1.00 28.86 224 ARG A CA 1
ATOM 1646 C C . ARG A 1 224 ? 10.447 25.109 7.105 1.00 26.99 224 ARG A C 1
ATOM 1647 O O . ARG A 1 224 ? 9.961 24.163 6.465 1.00 27.17 224 ARG A O 1
ATOM 1655 N N . GLN A 1 225 ? 9.731 26.186 7.438 1.00 28.38 225 GLN A N 1
ATOM 1656 C CA . GLN A 1 225 ? 8.345 26.283 6.966 1.00 27.84 225 GLN A CA 1
ATOM 1657 C C . GLN A 1 225 ? 8.295 26.349 5.429 1.00 28.12 225 GLN A C 1
ATOM 1658 O O . GLN A 1 225 ? 7.431 25.703 4.824 1.00 26.60 225 GLN A O 1
ATOM 1664 N N . GLN A 1 226 ? 9.209 27.107 4.814 1.00 30.03 226 GLN A N 1
ATOM 1665 C CA . GLN A 1 226 ? 9.248 27.233 3.337 1.00 31.10 226 GLN A CA 1
ATOM 1666 C C . GLN A 1 226 ? 9.579 25.908 2.653 1.00 30.51 226 GLN A C 1
ATOM 1667 O O . GLN A 1 226 ? 8.990 25.559 1.632 1.00 29.80 226 GLN A O 1
ATOM 1673 N N . MET A 1 227 ? 10.529 25.181 3.229 1.00 30.84 227 MET A N 1
ATOM 1674 C CA . MET A 1 227 ? 10.868 23.839 2.751 1.00 30.25 227 MET A CA 1
ATOM 1675 C C . MET A 1 227 ? 9.678 22.914 2.838 1.00 28.67 227 MET A C 1
ATOM 1676 O O . MET A 1 227 ? 9.386 22.146 1.896 1.00 28.72 227 MET A O 1
ATOM 1681 N N . ALA A 1 228 ? 8.965 22.975 3.961 1.00 27.80 228 ALA A N 1
ATOM 1682 C CA . ALA A 1 228 ? 7.739 22.199 4.115 1.00 26.78 228 ALA A CA 1
ATOM 1683 C C . ALA A 1 228 ? 6.709 22.540 3.037 1.00 25.67 228 ALA A C 1
ATOM 1684 O O . ALA A 1 228 ? 6.046 21.638 2.490 1.00 25.29 228 ALA A O 1
ATOM 1686 N N . ALA A 1 229 ? 6.601 23.834 2.720 1.00 25.99 229 ALA A N 1
ATOM 1687 C CA . ALA A 1 229 ? 5.669 24.298 1.696 1.00 26.40 229 ALA A CA 1
ATOM 1688 C C . ALA A 1 229 ? 6.030 23.729 0.326 1.00 26.70 229 ALA A C 1
ATOM 1689 O O . ALA A 1 229 ? 5.160 23.334 -0.448 1.00 26.28 229 ALA A O 1
ATOM 1691 N N . HIS A 1 230 ? 7.315 23.658 0.044 1.00 27.41 230 HIS A N 1
ATOM 1692 C CA . HIS A 1 230 ? 7.768 23.184 -1.247 1.00 28.47 230 HIS A CA 1
ATOM 1693 C C . HIS A 1 230 ? 7.704 21.671 -1.383 1.00 27.19 230 HIS A C 1
ATOM 1694 O O . HIS A 1 230 ? 7.900 21.166 -2.484 1.00 28.90 230 HIS A O 1
ATOM 1701 N N . ALA A 1 231 ? 7.417 20.966 -0.289 1.00 25.61 231 ALA A N 1
ATOM 1702 C CA . ALA A 1 231 ? 7.234 19.515 -0.344 1.00 24.65 231 ALA A CA 1
ATOM 1703 C C . ALA A 1 231 ? 5.963 19.163 -1.103 1.00 23.41 231 ALA A C 1
ATOM 1704 O O . ALA A 1 231 ? 5.894 18.101 -1.733 1.00 23.24 231 ALA A O 1
ATOM 1706 N N . SER A 1 232 ? 4.958 20.029 -1.032 1.00 22.54 232 SER A N 1
ATOM 1707 C CA . SER A 1 232 ? 3.737 19.847 -1.849 1.00 21.65 232 SER A CA 1
ATOM 1708 C C . SER A 1 232 ? 4.012 20.460 -3.209 1.00 21.76 232 SER A C 1
ATOM 1709 O O . SER A 1 232 ? 4.592 21.548 -3.303 1.00 22.15 232 SER A O 1
ATOM 1712 N N . PRO A 1 233 ? 3.555 19.809 -4.290 1.00 21.45 233 PRO A N 1
ATOM 1713 C CA . PRO A 1 233 ? 3.715 20.383 -5.624 1.00 22.12 233 PRO A CA 1
ATOM 1714 C C . PRO A 1 233 ? 2.867 21.643 -5.825 1.00 22.23 233 PRO A C 1
ATOM 1715 O O . PRO A 1 233 ? 3.068 22.346 -6.794 1.00 23.76 233 PRO A O 1
ATOM 1719 N N . LEU A 1 234 ? 1.951 21.898 -4.886 1.00 21.70 234 LEU A N 1
ATOM 1720 C CA . LEU A 1 234 ? 1.183 23.147 -4.862 1.00 22.06 234 LEU A CA 1
ATOM 1721 C C . LEU A 1 234 ? 1.966 24.301 -4.238 1.00 23.20 234 LEU A C 1
ATOM 1722 O O . LEU A 1 234 ? 1.520 25.443 -4.275 1.00 24.36 234 LEU A O 1
ATOM 1727 N N . HIS A 1 235 ? 3.133 23.994 -3.660 1.00 22.63 235 HIS A N 1
ATOM 1728 C CA . HIS A 1 235 ? 3.995 25.078 -3.098 1.00 24.55 235 HIS A CA 1
ATOM 1729 C C . HIS A 1 235 ? 3.282 25.928 -2.053 1.00 24.02 235 HIS A C 1
ATOM 1730 O O . HIS A 1 235 ? 3.402 27.166 -2.053 1.00 26.06 235 HIS A O 1
ATOM 1737 N N . ARG A 1 236 ? 2.545 25.269 -1.163 1.00 23.77 236 ARG A N 1
ATOM 1738 C CA . ARG A 1 236 ? 2.055 25.929 0.046 1.00 23.95 236 ARG A CA 1
ATOM 1739 C C . ARG A 1 236 ? 2.085 24.975 1.201 1.00 23.27 236 ARG A C 1
ATOM 1740 O O . ARG A 1 236 ? 2.211 23.772 1.006 1.00 22.18 236 ARG A O 1
ATOM 1748 N N . ASN A 1 237 ? 2.031 25.516 2.419 1.00 24.40 237 ASN A N 1
ATOM 1749 C CA . ASN A 1 237 ? 1.885 24.663 3.582 1.00 23.20 237 ASN A CA 1
ATOM 1750 C C . ASN A 1 237 ? 0.481 24.070 3.687 1.00 22.31 237 ASN A C 1
ATOM 1751 O O . ASN A 1 237 ? -0.481 24.639 3.153 1.00 22.52 237 ASN A O 1
ATOM 1756 N N . GLY A 1 238 ? 0.365 22.969 4.410 1.00 21.43 238 GLY A N 1
ATOM 1757 C CA . GLY A 1 238 ? -0.946 22.498 4.834 1.00 21.03 238 GLY A CA 1
ATOM 1758 C C . GLY A 1 238 ? -1.330 23.266 6.091 1.00 20.74 238 GLY A C 1
ATOM 1759 O O . GLY A 1 238 ? -0.457 23.701 6.867 1.00 21.77 238 GLY A O 1
ATOM 1760 N N . TRP A 1 239 ? -2.639 23.447 6.252 1.00 21.12 239 TRP A N 1
ATOM 1761 C CA . TRP A 1 239 ? -3.226 24.191 7.367 1.00 21.50 239 TRP A CA 1
ATOM 1762 C C . TRP A 1 239 ? -4.314 23.356 8.007 1.00 20.80 239 TRP A C 1
ATOM 1763 O O . TRP A 1 239 ? -4.875 22.444 7.371 1.00 21.57 239 TRP A O 1
ATOM 1774 N N . PRO A 1 240 ? -4.660 23.691 9.258 1.00 22.21 240 PRO A N 1
ATOM 1775 C CA . PRO A 1 240 ? -5.761 22.994 9.931 1.00 21.62 240 PRO A CA 1
ATOM 1776 C C . PRO A 1 240 ? -7.036 22.973 9.083 1.00 21.38 240 PRO A C 1
ATOM 1777 O O . PRO A 1 240 ? -7.711 21.966 9.065 1.00 21.09 240 PRO A O 1
ATOM 1781 N N . GLN A 1 241 ? -7.348 24.058 8.369 1.00 21.35 241 GLN A N 1
ATOM 1782 C CA . GLN A 1 241 ? -8.554 24.046 7.548 1.00 20.99 241 GLN A CA 1
ATOM 1783 C C . GLN A 1 241 ? -8.552 22.990 6.444 1.00 20.52 241 GLN A C 1
ATOM 1784 O O . GLN A 1 241 ? -9.618 22.507 6.045 1.00 21.27 241 GLN A O 1
ATOM 1790 N N . ASP A 1 242 ? -7.373 22.652 5.925 1.00 19.67 242 ASP A N 1
ATOM 1791 C CA . ASP A 1 242 ? -7.301 21.592 4.909 1.00 19.47 242 ASP A CA 1
ATOM 1792 C C . ASP A 1 242 ? -7.799 20.268 5.469 1.00 19.35 242 ASP A C 1
ATOM 1793 O O . ASP A 1 242 ? -8.513 19.539 4.773 1.00 21.18 242 ASP A O 1
ATOM 1798 N N . VAL A 1 243 ? -7.416 19.959 6.710 1.00 19.38 243 VAL A N 1
ATOM 1799 C CA . VAL A 1 243 ? -7.859 18.730 7.345 1.00 19.25 243 VAL A CA 1
ATOM 1800 C C . VAL A 1 243 ? -9.360 18.825 7.619 1.00 18.97 243 VAL A C 1
ATOM 1801 O O . VAL A 1 243 ? -10.094 17.857 7.333 1.00 19.66 243 VAL A O 1
ATOM 1805 N N . ALA A 1 244 ? -9.794 19.945 8.180 1.00 19.90 244 ALA A N 1
ATOM 1806 C CA . ALA A 1 244 ? -11.229 20.163 8.465 1.00 19.53 244 ALA A CA 1
ATOM 1807 C C . ALA A 1 244 ? -12.079 19.964 7.226 1.00 20.28 244 ALA A C 1
ATOM 1808 O O . ALA A 1 244 ? -13.166 19.373 7.294 1.00 20.36 244 ALA A O 1
ATOM 1810 N N . ASN A 1 245 ? -11.602 20.459 6.078 1.00 19.91 245 ASN A N 1
ATOM 1811 C CA . ASN A 1 245 ? -12.389 20.375 4.833 1.00 19.46 245 ASN A CA 1
ATOM 1812 C C . ASN A 1 245 ? -12.657 18.917 4.483 1.00 19.26 245 ASN A C 1
ATOM 1813 O O . ASN A 1 245 ? -13.756 18.569 4.030 1.00 19.84 245 ASN A O 1
ATOM 1818 N N . VAL A 1 246 ? -11.638 18.079 4.645 1.00 19.00 246 VAL A N 1
ATOM 1819 C CA . VAL A 1 246 ? -11.795 16.672 4.299 1.00 18.68 246 VAL A CA 1
ATOM 1820 C C . VAL A 1 246 ? -12.646 15.919 5.329 1.00 18.85 246 VAL A C 1
ATOM 1821 O O . VAL A 1 246 ? -13.529 15.118 4.951 1.00 19.62 246 VAL A O 1
ATOM 1825 N N . VAL A 1 247 ? -12.446 16.233 6.615 1.00 17.79 247 VAL A N 1
ATOM 1826 C CA . VAL A 1 247 ? -13.295 15.666 7.648 1.00 19.30 247 VAL A CA 1
ATOM 1827 C C . VAL A 1 247 ? -14.765 16.009 7.375 1.00 19.91 247 VAL A C 1
ATOM 1828 O O . VAL A 1 247 ? -15.636 15.135 7.471 1.00 20.18 247 VAL A O 1
ATOM 1832 N N . GLY A 1 248 ? -15.038 17.256 6.992 1.00 19.68 248 GLY A N 1
ATOM 1833 C CA . GLY A 1 248 ? -16.382 17.666 6.693 1.00 21.27 248 GLY A CA 1
ATOM 1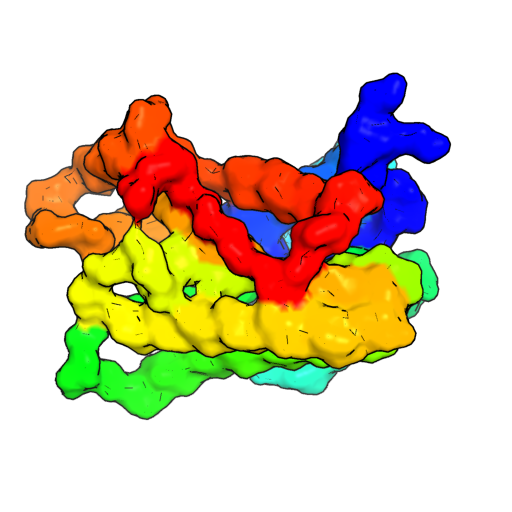834 C C . GLY A 1 248 ? -17.001 16.838 5.591 1.00 21.31 248 GLY A C 1
ATOM 1835 O O . GLY A 1 248 ? -18.171 16.518 5.680 1.00 22.54 248 GLY A O 1
ATOM 1836 N N . PHE A 1 249 ? -16.228 16.506 4.564 1.00 20.45 249 PHE A N 1
ATOM 1837 C CA . PHE A 1 249 ? -16.771 15.659 3.516 1.00 19.96 249 PHE A CA 1
ATOM 1838 C C . PHE A 1 249 ? -17.036 14.247 4.061 1.00 18.83 249 PHE A C 1
ATOM 1839 O O . PHE A 1 249 ? -18.108 13.654 3.795 1.00 19.23 249 PHE A O 1
ATOM 1847 N N . LEU A 1 250 ? -16.066 13.694 4.791 1.00 18.89 250 LEU A N 1
ATOM 1848 C CA . LEU A 1 250 ? -16.188 12.289 5.225 1.00 18.44 250 LEU A CA 1
ATOM 1849 C C . LEU A 1 250 ? -17.423 12.121 6.102 1.00 17.98 250 LEU A C 1
ATOM 1850 O O . LEU A 1 250 ? -18.103 11.088 6.010 1.00 18.64 250 LEU A O 1
ATOM 1855 N N . VAL A 1 251 ? -17.736 13.127 6.925 1.00 18.22 251 VAL A N 1
ATOM 1856 C CA . VAL A 1 251 ? -18.852 12.974 7.888 1.00 18.14 251 VAL A CA 1
ATOM 1857 C C . VAL A 1 251 ? -20.201 13.383 7.290 1.00 18.77 251 VAL A C 1
ATOM 1858 O O . VAL A 1 251 ? -21.216 13.296 7.969 1.00 21.70 251 VAL A O 1
ATOM 1862 N N . SER A 1 252 ? -20.182 13.816 6.022 1.00 19.46 252 SER A N 1
ATOM 1863 C CA . SER A 1 252 ? -21.428 14.201 5.338 1.00 20.73 252 SER A CA 1
ATOM 1864 C C . SER A 1 252 ? -22.120 12.973 4.748 1.00 21.23 252 SER A C 1
ATOM 1865 O O . SER A 1 252 ? -21.524 11.902 4.666 1.00 21.79 252 SER A O 1
ATOM 1868 N N . LYS A 1 253 ? -23.355 13.161 4.268 1.00 22.99 253 LYS A N 1
ATOM 1869 C CA . LYS A 1 253 ? -24.064 12.099 3.572 1.00 24.78 253 LYS A CA 1
ATOM 1870 C C . LYS A 1 253 ? -23.265 11.703 2.332 1.00 23.55 253 LYS A C 1
ATOM 1871 O O . LYS A 1 253 ? -23.149 10.503 1.998 1.00 24.18 253 LYS A O 1
ATOM 1877 N N . GLU A 1 254 ? -22.706 12.692 1.642 1.00 24.22 254 GLU A N 1
ATOM 1878 C CA . GLU A 1 254 ? -22.030 12.442 0.369 1.00 24.63 254 GLU A CA 1
ATOM 1879 C C . GLU A 1 254 ? -20.698 11.677 0.495 1.00 22.70 254 GLU A C 1
ATOM 1880 O O . GLU A 1 254 ? -20.156 11.208 -0.517 1.00 23.97 254 GLU A O 1
ATOM 1886 N N . GLY A 1 255 ? -20.171 11.567 1.716 1.00 20.99 255 GLY A N 1
ATOM 1887 C CA . GLY A 1 255 ? -18.915 10.811 1.963 1.00 19.47 255 GLY A CA 1
ATOM 1888 C C . GLY A 1 255 ? -19.111 9.348 2.299 1.00 19.55 255 GLY A C 1
ATOM 1889 O O . GLY A 1 255 ? -18.134 8.638 2.512 1.00 20.10 255 GLY A O 1
ATOM 1890 N N . GLU A 1 256 ? -20.350 8.869 2.302 1.00 20.00 256 GLU A N 1
ATOM 1891 C CA . GLU A 1 256 ? -20.661 7.539 2.841 1.00 19.85 256 GLU A CA 1
ATOM 1892 C C . GLU A 1 256 ? -19.859 6.413 2.180 1.00 19.00 256 GLU A C 1
ATOM 1893 O O . GLU A 1 256 ? -19.524 5.430 2.830 1.00 19.61 256 GLU A O 1
ATOM 1899 N N . TRP A 1 257 ? -19.641 6.506 0.871 1.00 19.17 257 TRP A N 1
ATOM 1900 C CA . TRP A 1 257 ? -19.024 5.379 0.168 1.00 17.36 257 TRP A CA 1
ATOM 1901 C C . TRP A 1 257 ? -17.499 5.321 0.362 1.00 17.02 257 TRP A C 1
ATOM 1902 O O . TRP A 1 257 ? -16.872 4.352 -0.071 1.00 18.33 257 TRP A O 1
ATOM 1913 N N . VAL A 1 258 ? -16.946 6.339 1.018 1.00 17.40 258 VAL A N 1
ATOM 1914 C CA . VAL A 1 258 ? -15.579 6.251 1.541 1.00 16.65 258 VAL A CA 1
ATOM 1915 C C . VAL A 1 258 ? -15.703 5.683 2.932 1.00 16.69 258 VAL A C 1
ATOM 1916 O O . VAL A 1 258 ? -16.271 6.332 3.829 1.00 17.38 258 VAL A O 1
ATOM 1920 N N . ASN A 1 259 ? -15.234 4.445 3.119 1.00 16.29 259 ASN A N 1
ATOM 1921 C CA . ASN A 1 259 ? -15.474 3.753 4.394 1.00 15.78 259 ASN A CA 1
ATOM 1922 C C . ASN A 1 259 ? -14.333 2.764 4.582 1.00 15.78 259 ASN A C 1
ATOM 1923 O O . ASN A 1 259 ? -13.970 2.071 3.616 1.00 16.28 259 ASN A O 1
ATOM 1928 N N . GLY A 1 260 ? -13.752 2.766 5.787 1.00 15.66 260 GLY A N 1
ATOM 1929 C CA . GLY A 1 260 ? -12.632 1.877 6.067 1.00 16.06 260 GLY A CA 1
ATOM 1930 C C . GLY A 1 260 ? -11.322 2.351 5.502 1.00 15.80 260 GLY A C 1
ATOM 1931 O O . GLY A 1 260 ? -10.403 1.552 5.424 1.00 17.91 260 GLY A O 1
ATOM 1932 N N . LYS A 1 261 ? -11.244 3.631 5.138 1.00 16.32 261 LYS A N 1
ATOM 1933 C CA . LYS A 1 261 ? -10.058 4.123 4.411 1.00 16.07 261 LYS A CA 1
ATOM 1934 C C . LYS A 1 261 ? -9.274 5.124 5.233 1.00 15.96 261 LYS A C 1
ATOM 1935 O O . LYS A 1 261 ? -9.796 5.765 6.137 1.00 16.78 261 LYS A O 1
ATOM 1941 N N . VAL A 1 262 ? -8.009 5.287 4.844 1.00 16.09 262 VAL A N 1
ATOM 1942 C CA . VAL A 1 262 ? -7.139 6.315 5.413 1.00 17.14 262 VAL A CA 1
ATOM 1943 C C . VAL A 1 262 ? -6.754 7.267 4.271 1.00 16.29 262 VAL A C 1
ATOM 1944 O O . VAL A 1 262 ? -6.183 6.821 3.253 1.00 18.35 262 VAL A O 1
ATOM 1948 N N . LEU A 1 263 ? -7.095 8.539 4.415 1.00 16.66 263 LEU A N 1
ATOM 1949 C CA . LEU A 1 263 ? -6.824 9.523 3.364 1.00 17.13 263 LEU A CA 1
ATOM 1950 C C . LEU A 1 263 ? -5.597 10.342 3.786 1.00 17.46 263 LEU A C 1
ATOM 1951 O O . LEU A 1 263 ? -5.644 11.050 4.804 1.00 17.03 263 LEU A O 1
ATOM 1956 N N . THR A 1 264 ? -4.508 10.251 3.011 1.00 17.00 264 THR A N 1
ATOM 1957 C CA . THR A 1 264 ? -3.312 11.065 3.303 1.00 17.54 264 THR A CA 1
ATOM 1958 C C . THR A 1 264 ? -3.542 12.465 2.750 1.00 16.75 264 THR A C 1
ATOM 1959 O O . THR A 1 264 ? -3.879 12.629 1.570 1.00 16.67 264 THR A O 1
ATOM 1963 N N . LEU A 1 265 ? -3.397 13.457 3.639 1.00 16.57 265 LEU A N 1
ATOM 1964 C CA . LEU A 1 265 ? -3.735 14.841 3.330 1.00 17.09 265 LEU A CA 1
ATOM 1965 C C . LEU A 1 265 ? -2.444 15.647 3.415 1.00 17.20 265 LEU A C 1
ATOM 1966 O O . LEU A 1 265 ? -2.127 16.253 4.438 1.00 18.48 265 LEU A O 1
ATOM 1971 N N . ASP A 1 266 ? -1.689 15.619 2.325 1.00 17.03 266 ASP A N 1
ATOM 1972 C CA . ASP A 1 266 ? -0.378 16.261 2.286 1.00 17.40 266 ASP A CA 1
ATOM 1973 C C . ASP A 1 266 ? -0.220 17.145 1.047 1.00 17.61 266 ASP A C 1
ATOM 1974 O O . ASP A 1 266 ? 0.901 17.501 0.688 1.00 18.09 266 ASP A O 1
ATOM 1979 N N . GLY A 1 267 ? -1.335 17.471 0.373 1.00 16.94 267 GLY A N 1
ATOM 1980 C CA . GLY A 1 267 ? -1.267 18.339 -0.800 1.00 17.74 267 GLY A CA 1
ATOM 1981 C C . GLY A 1 267 ? -0.455 17.758 -1.945 1.00 17.86 267 GLY A C 1
ATOM 1982 O O . GLY A 1 267 ? 0.028 18.504 -2.808 1.00 19.07 267 GLY A O 1
ATOM 1983 N N . GLY A 1 268 ? -0.283 16.430 -1.948 1.00 17.20 268 GLY A N 1
ATOM 1984 C CA . GLY A 1 268 ? 0.423 15.772 -3.048 1.00 18.23 268 GLY A CA 1
ATOM 1985 C C . GLY A 1 268 ? 1.898 15.547 -2.813 1.00 18.04 268 GLY A C 1
ATOM 1986 O O . GLY A 1 268 ? 2.622 15.212 -3.734 1.00 18.94 268 GLY A O 1
ATOM 1987 N N . ALA A 1 269 ? 2.353 15.731 -1.569 1.00 18.89 269 ALA A N 1
ATOM 1988 C CA . ALA A 1 269 ? 3.788 15.570 -1.305 1.00 20.02 269 ALA A CA 1
ATOM 1989 C C . ALA A 1 269 ? 4.307 14.130 -1.525 1.00 19.47 269 ALA A C 1
ATOM 1990 O O . ALA A 1 269 ? 5.394 13.943 -2.093 1.00 20.84 269 ALA A O 1
ATOM 1992 N N . ALA A 1 270 ? 3.537 13.126 -1.078 1.00 19.76 270 ALA A N 1
ATOM 1993 C CA . ALA A 1 270 ? 4.032 11.743 -1.156 1.00 20.17 270 ALA A CA 1
ATOM 1994 C C . ALA A 1 270 ? 4.240 11.302 -2.612 1.00 22.07 270 ALA A C 1
ATOM 1995 O O . ALA A 1 270 ? 3.438 11.656 -3.510 1.00 22.74 270 ALA A O 1
#

Sequence (260 aa):
YYIIPPGGRLDGKVALVTGSGRGIGAAVAVHLGRLGAKVVVNYANSTKDAEKVVSEIKALGSDAIAIKADIRQVPEIVKLFDQAVAHFGHLDIAVSNSGVVSFGHLKDVTEEEFDRVFSLNTRGQFFVAREAYRHLTEGGRIVLTSSNTSKDFSVPKHSLYSGSKGAVDSFVRIFSKDCGDKKITVNAVAPGGTVTDMFHEVSHHYIPNGTSYTAEQRQQMAAHASPLHRNGWPQDVANVVGFLVSKEGEWVNGKVLTLDGGAA